Protein AF-A0A559TRV1-F1 (afdb_monomer_lite)

Foldseek 3Di:
DFEEEEEADVAQFPWDQDPVRAIATHGDPCSVVLLVVCVVHHYAYAYALDDDPCSVVRVVVNCCVNPPPSHPPVLQYHYDDLQALVRLVSNCVSVVDDQLLSYEYEDQDQNSCVSSCVSPHFYHNHSLCRVCSNVVFFKFKKKWFADPPGFPVLVVVLQSPFSKDFQDDPDRTMTIMIHTPGSCVSCVVSVIHIGTDGTPNHDGSHDPPPPPPPPPVVVPPD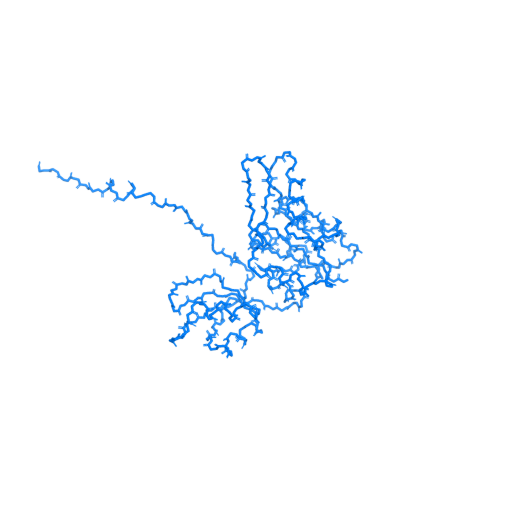DDDDDD

pLDDT: mean 88.58, std 18.01, range [28.38, 98.81]

Radius of gyration: 20.5 Å; chains: 1; bounding box: 51×73×48 Å

Secondary structure (DSSP, 8-state):
--EEEE--BTTTEEEEE-TTS-EEEEEPTTHHHHHHHTTTSEEEEEE---SSTTHHHHHHHHHHHHSTTTS--GGGEEES--SSSHHHHHHHHHTSS--GGGEEEE-S-HHHHHHHHHTT-EEESSGGGHHHHHTT--EEEEEEE--TT--HHHHHHHHHTTTEEEEEEEETTEEEEEEEHHHHHHHHHTT--EEEEEESTTS-SS---------TTSTTS-------

Structure (mmCIF, N/CA/C/O backbone):
data_AF-A0A559TRV1-F1
#
_entry.id   AF-A0A559TRV1-F1
#
loop_
_atom_site.group_PDB
_atom_site.id
_atom_site.type_symbol
_atom_site.label_atom_id
_atom_site.label_alt_id
_atom_site.label_comp_id
_atom_site.label_asym_id
_atom_site.label_entity_id
_atom_site.label_seq_id
_atom_site.pdbx_PDB_ins_code
_atom_site.Cartn_x
_atom_site.Cartn_y
_atom_site.Cartn_z
_atom_site.occupancy
_atom_site.B_iso_or_equiv
_atom_site.auth_seq_id
_atom_site.auth_comp_id
_atom_site.auth_asym_id
_atom_site.auth_atom_id
_atom_site.pdbx_PDB_model_num
ATOM 1 N N . MET A 1 1 ? 5.682 -19.316 -5.550 1.00 83.69 1 MET A N 1
ATOM 2 C CA . MET A 1 1 ? 5.745 -18.561 -4.274 1.00 83.69 1 MET A CA 1
ATOM 3 C C . MET A 1 1 ? 5.119 -17.207 -4.544 1.00 83.69 1 MET A C 1
ATOM 5 O O . MET A 1 1 ? 5.472 -16.638 -5.578 1.00 83.69 1 MET A O 1
ATOM 9 N N . PRO A 1 2 ? 4.193 -16.728 -3.698 1.00 93.62 2 PRO A N 1
ATOM 10 C CA . PRO A 1 2 ? 3.510 -15.465 -3.943 1.00 93.62 2 PRO A CA 1
ATOM 11 C C . PRO A 1 2 ? 4.500 -14.300 -4.023 1.00 93.62 2 PRO A C 1
ATOM 13 O O . PRO A 1 2 ? 5.566 -14.333 -3.400 1.00 93.62 2 PRO A O 1
ATOM 16 N N . VAL A 1 3 ? 4.138 -13.289 -4.811 1.00 98.19 3 VAL A N 1
ATOM 17 C CA . VAL A 1 3 ? 4.931 -12.068 -5.000 1.00 98.19 3 VAL A CA 1
ATOM 18 C C . VAL A 1 3 ? 4.058 -10.859 -4.699 1.00 98.19 3 VAL A C 1
ATOM 20 O O . VAL A 1 3 ? 2.933 -10.763 -5.190 1.00 98.19 3 VAL A O 1
ATOM 23 N N . ILE A 1 4 ? 4.569 -9.932 -3.892 1.00 98.62 4 ILE A N 1
ATOM 24 C CA . ILE A 1 4 ? 3.861 -8.697 -3.549 1.00 98.62 4 ILE A CA 1
ATOM 25 C C . ILE A 1 4 ? 4.570 -7.518 -4.209 1.00 98.62 4 ILE A C 1
ATOM 27 O O . ILE A 1 4 ? 5.718 -7.213 -3.895 1.00 98.62 4 ILE A O 1
ATOM 31 N N . PHE A 1 5 ? 3.872 -6.841 -5.107 1.00 98.81 5 PHE A N 1
ATOM 32 C CA . PHE A 1 5 ? 4.313 -5.597 -5.712 1.00 98.81 5 PHE A CA 1
ATOM 33 C C . PHE A 1 5 ? 3.706 -4.416 -4.968 1.00 98.81 5 PHE A C 1
ATOM 35 O O . PHE A 1 5 ? 2.502 -4.397 -4.707 1.00 98.81 5 PHE A O 1
ATOM 42 N N . PHE A 1 6 ? 4.530 -3.423 -4.660 1.00 98.81 6 PHE A N 1
ATOM 43 C CA . PHE A 1 6 ? 4.093 -2.188 -4.027 1.00 98.81 6 PHE A CA 1
ATOM 44 C C . PHE A 1 6 ? 4.228 -1.014 -4.989 1.00 98.81 6 PHE A C 1
ATOM 46 O O . PHE A 1 6 ? 5.234 -0.867 -5.685 1.00 98.81 6 PHE A O 1
ATOM 53 N N . ASP A 1 7 ? 3.224 -0.153 -4.994 1.00 98.50 7 ASP A N 1
ATOM 54 C CA . ASP A 1 7 ? 3.408 1.229 -5.401 1.00 98.50 7 ASP A CA 1
ATOM 55 C C . ASP A 1 7 ? 4.249 2.000 -4.363 1.00 98.50 7 ASP A C 1
ATOM 57 O O . ASP A 1 7 ? 4.362 1.584 -3.209 1.00 98.50 7 ASP A O 1
ATOM 61 N N . ILE A 1 8 ? 4.857 3.121 -4.764 1.00 98.12 8 ILE A N 1
ATOM 62 C CA . ILE A 1 8 ? 5.651 3.966 -3.862 1.00 98.12 8 ILE A CA 1
ATOM 63 C C . ILE A 1 8 ? 4.818 5.127 -3.321 1.00 98.12 8 ILE A C 1
ATOM 65 O O . ILE A 1 8 ? 4.603 5.198 -2.110 1.00 98.12 8 ILE A O 1
ATOM 69 N N . GLY A 1 9 ? 4.392 6.042 -4.195 1.00 94.50 9 GLY A N 1
ATOM 70 C CA . GLY A 1 9 ? 3.833 7.336 -3.801 1.00 94.50 9 GLY A CA 1
ATOM 71 C C . GLY A 1 9 ? 2.490 7.192 -3.093 1.00 94.50 9 GLY A C 1
ATOM 72 O O . GLY A 1 9 ? 1.617 6.489 -3.576 1.00 94.50 9 GLY A O 1
ATOM 73 N N . ALA A 1 10 ? 2.332 7.814 -1.923 1.00 92.81 10 ALA A N 1
ATOM 74 C CA . ALA A 1 10 ? 1.139 7.695 -1.072 1.00 92.81 10 ALA A CA 1
ATOM 75 C C . ALA A 1 10 ? 0.806 6.253 -0.601 1.00 92.81 10 ALA A C 1
ATOM 77 O O . ALA A 1 10 ? -0.124 6.047 0.187 1.00 92.81 10 ALA A O 1
ATOM 78 N N . THR A 1 11 ? 1.628 5.266 -0.972 1.00 97.06 11 THR A N 1
ATOM 79 C CA . THR A 1 11 ? 1.498 3.856 -0.595 1.00 97.06 11 THR A CA 1
ATOM 80 C C . THR A 1 11 ? 2.584 3.455 0.406 1.00 97.06 11 THR A C 1
ATOM 82 O O . THR A 1 11 ? 2.280 3.221 1.577 1.00 97.06 11 THR A O 1
ATOM 85 N N . LEU A 1 12 ? 3.847 3.386 -0.026 1.00 98.12 12 LEU A N 1
ATOM 86 C CA . LEU A 1 12 ? 4.997 3.094 0.839 1.00 98.12 12 LEU A CA 1
ATOM 87 C C . LEU A 1 12 ? 5.597 4.360 1.447 1.00 98.12 12 LEU A C 1
ATOM 89 O O . LEU A 1 12 ? 6.041 4.339 2.595 1.00 98.12 12 LEU A O 1
ATOM 93 N N . ALA A 1 13 ? 5.641 5.444 0.677 1.00 98.00 13 ALA A N 1
ATOM 94 C CA . ALA A 1 13 ? 6.300 6.678 1.067 1.00 98.00 13 ALA A CA 1
ATOM 95 C C . ALA A 1 13 ? 5.617 7.906 0.468 1.00 98.00 13 ALA A C 1
ATOM 97 O O . ALA A 1 13 ? 4.970 7.834 -0.579 1.00 98.00 13 ALA A O 1
ATOM 98 N N . ASP A 1 14 ? 5.824 9.039 1.122 1.00 96.81 14 ASP A N 1
ATOM 99 C CA . ASP A 1 14 ? 5.521 10.350 0.571 1.00 96.81 14 ASP A CA 1
ATOM 100 C C . ASP A 1 14 ? 6.790 10.872 -0.145 1.00 96.81 14 ASP A C 1
ATOM 102 O O . ASP A 1 14 ? 7.858 10.947 0.475 1.00 96.81 14 ASP A O 1
ATOM 106 N N . PRO A 1 15 ? 6.737 11.127 -1.470 1.00 95.44 15 PRO A N 1
ATOM 107 C CA . PRO A 1 15 ? 7.890 11.595 -2.232 1.00 95.44 15 PRO A CA 1
ATOM 108 C C . PRO A 1 15 ? 8.103 13.102 -2.066 1.00 95.44 15 PRO A C 1
ATOM 110 O O . PRO A 1 15 ? 7.168 13.890 -2.214 1.00 95.44 15 PRO A O 1
ATOM 113 N N . HIS A 1 16 ? 9.352 13.509 -1.853 1.00 95.44 16 HIS A N 1
ATOM 114 C CA . HIS A 1 16 ? 9.756 14.908 -1.742 1.00 95.44 16 HIS A CA 1
ATOM 115 C C . HIS A 1 16 ? 10.870 15.215 -2.742 1.00 95.44 16 HIS A C 1
ATOM 117 O O . HIS A 1 16 ? 11.907 14.558 -2.760 1.00 95.44 16 HIS A O 1
ATOM 123 N N . VAL A 1 17 ? 10.639 16.205 -3.606 1.00 92.69 17 VAL A N 1
ATOM 124 C CA . VAL A 1 17 ? 11.654 16.689 -4.548 1.00 92.69 17 VAL A CA 1
ATOM 125 C C . VAL A 1 17 ? 12.351 17.888 -3.925 1.00 92.69 17 VAL A C 1
ATOM 127 O O . VAL A 1 17 ? 11.709 18.898 -3.633 1.00 92.69 17 VAL A O 1
ATOM 130 N N . GLU A 1 18 ? 13.656 17.769 -3.730 1.00 91.06 18 GLU A N 1
ATOM 131 C CA . GLU A 1 18 ? 14.493 18.817 -3.156 1.00 91.06 18 GLU A CA 1
ATOM 132 C C . GLU A 1 18 ? 14.830 19.906 -4.194 1.00 91.06 18 GLU A C 1
ATOM 134 O O . GLU A 1 18 ? 14.720 19.678 -5.405 1.00 91.06 18 GLU A O 1
ATOM 139 N N . PRO A 1 19 ? 15.285 21.102 -3.766 1.00 90.75 19 PRO A N 1
ATOM 140 C CA . PRO A 1 19 ? 15.638 22.193 -4.680 1.00 90.75 19 PRO A CA 1
ATOM 141 C C . PRO A 1 19 ? 16.729 21.853 -5.707 1.00 90.75 19 PRO A C 1
ATOM 143 O O . PRO A 1 19 ? 16.792 22.484 -6.761 1.00 90.75 19 PRO A O 1
ATOM 146 N N . ASP A 1 20 ? 17.589 20.877 -5.411 1.00 89.06 20 ASP A N 1
ATOM 147 C CA . ASP A 1 20 ? 18.632 20.382 -6.319 1.00 89.06 20 ASP A CA 1
ATOM 148 C C . ASP A 1 20 ? 18.118 19.333 -7.326 1.00 89.06 20 ASP A C 1
ATOM 150 O O . ASP A 1 20 ? 18.876 18.843 -8.166 1.00 89.06 20 ASP A O 1
ATOM 154 N N . GLY A 1 21 ? 16.823 19.008 -7.268 1.00 86.75 21 GLY A N 1
ATOM 155 C CA . GLY A 1 21 ? 16.167 18.017 -8.110 1.00 86.75 21 GLY A CA 1
ATOM 156 C C . GLY A 1 21 ? 16.344 16.574 -7.638 1.00 86.75 21 GLY A C 1
ATOM 157 O O . GLY A 1 21 ? 15.885 15.667 -8.338 1.00 86.75 21 GLY A O 1
ATOM 158 N N . SER A 1 22 ? 16.991 16.334 -6.492 1.00 90.19 22 SER A N 1
ATOM 159 C CA . SER A 1 22 ? 17.012 15.015 -5.860 1.00 90.19 22 SER A CA 1
ATOM 160 C C . SER A 1 22 ? 15.625 14.634 -5.332 1.00 90.19 22 SER A C 1
ATOM 162 O O . SER A 1 22 ? 14.754 15.480 -5.128 1.00 90.19 22 SER A O 1
ATOM 164 N N . LEU A 1 23 ? 15.396 13.330 -5.189 1.00 95.50 23 LEU A N 1
ATOM 165 C CA . LEU A 1 23 ? 14.148 12.770 -4.686 1.00 95.50 23 LEU A CA 1
ATOM 166 C C . LEU A 1 23 ? 14.452 12.058 -3.374 1.00 95.50 23 LEU A C 1
ATOM 168 O O . LEU A 1 23 ? 15.295 11.166 -3.349 1.00 95.50 23 LEU A O 1
ATOM 172 N N . THR A 1 24 ? 13.735 12.416 -2.319 1.00 97.00 24 THR A N 1
ATOM 173 C CA . THR A 1 24 ? 13.722 11.687 -1.055 1.00 97.00 24 THR A CA 1
ATOM 174 C C . THR A 1 24 ? 12.358 11.026 -0.875 1.00 97.00 24 THR A C 1
ATOM 176 O O . THR A 1 24 ? 11.334 11.495 -1.379 1.00 97.00 24 THR A O 1
ATOM 179 N N . LEU A 1 25 ? 12.339 9.877 -0.205 1.00 98.06 25 LEU A N 1
ATOM 180 C CA . LEU A 1 25 ? 11.116 9.151 0.120 1.00 98.06 25 LEU A CA 1
ATOM 181 C C . LEU A 1 25 ? 10.991 9.098 1.635 1.00 98.06 25 LEU A C 1
ATOM 183 O O . LEU A 1 25 ? 11.851 8.524 2.299 1.00 98.06 25 LEU A O 1
ATOM 187 N N . GLN A 1 26 ? 9.917 9.662 2.181 1.00 98.00 26 GLN A N 1
ATOM 188 C CA . GLN A 1 26 ? 9.603 9.539 3.599 1.00 98.00 26 GLN A CA 1
ATOM 189 C C . GLN A 1 26 ? 8.669 8.338 3.801 1.00 98.00 26 GLN A C 1
ATOM 191 O O . GLN A 1 26 ? 7.512 8.411 3.381 1.00 98.00 26 GLN A O 1
ATOM 196 N N . PRO A 1 27 ? 9.112 7.227 4.427 1.00 97.88 27 PRO A N 1
ATOM 197 C CA . PRO A 1 27 ? 8.246 6.073 4.642 1.00 97.88 27 PRO A CA 1
ATOM 198 C C . PRO A 1 27 ? 6.993 6.444 5.437 1.00 97.88 27 PRO A C 1
ATOM 200 O O . PRO A 1 27 ? 7.069 7.124 6.465 1.00 97.88 27 PRO A O 1
ATOM 203 N N . ARG A 1 28 ? 5.835 5.961 4.982 1.00 95.94 28 ARG A N 1
ATOM 204 C CA . ARG A 1 28 ? 4.561 6.186 5.673 1.00 95.94 28 ARG A CA 1
ATOM 205 C C . ARG A 1 28 ? 4.501 5.368 6.972 1.00 95.94 28 ARG A C 1
ATOM 207 O O . ARG A 1 28 ? 5.214 4.364 7.111 1.00 95.94 28 ARG A O 1
ATOM 214 N N . PRO A 1 29 ? 3.640 5.749 7.935 1.00 93.88 29 PRO A N 1
ATOM 215 C CA . PRO A 1 29 ? 3.493 5.015 9.186 1.00 93.88 29 PRO A CA 1
ATOM 216 C C . PRO A 1 29 ? 3.304 3.511 8.969 1.00 93.88 29 PRO A C 1
ATOM 218 O O . PRO A 1 29 ? 2.564 3.078 8.085 1.00 93.88 29 PRO A O 1
ATOM 221 N N . ARG A 1 30 ? 3.972 2.711 9.808 1.00 95.38 30 ARG A N 1
ATOM 222 C CA . ARG A 1 30 ? 3.908 1.237 9.846 1.00 95.38 30 ARG A CA 1
ATOM 223 C C . ARG A 1 30 ? 4.473 0.504 8.625 1.00 95.38 30 ARG A C 1
ATOM 225 O O . ARG A 1 30 ? 4.598 -0.717 8.687 1.00 95.38 30 ARG A O 1
ATOM 232 N N . VAL A 1 31 ? 4.872 1.194 7.555 1.00 96.88 31 VAL A N 1
ATOM 233 C CA . VAL A 1 31 ? 5.404 0.549 6.342 1.00 96.88 31 VAL A CA 1
ATOM 234 C C . VAL A 1 31 ? 6.633 -0.303 6.649 1.00 96.88 31 VAL A C 1
ATOM 236 O O . VAL A 1 31 ? 6.686 -1.456 6.233 1.00 96.88 31 VAL A O 1
ATOM 239 N N . MET A 1 32 ? 7.580 0.205 7.441 1.00 97.25 32 MET A N 1
ATOM 240 C CA . MET A 1 32 ? 8.780 -0.560 7.802 1.00 97.25 32 MET A CA 1
ATOM 241 C C . MET A 1 32 ? 8.440 -1.840 8.573 1.00 97.25 32 MET A C 1
ATOM 243 O O . MET A 1 32 ? 8.909 -2.910 8.195 1.00 97.25 32 MET A O 1
ATOM 247 N N . ALA A 1 33 ? 7.543 -1.757 9.561 1.00 95.94 33 ALA A N 1
ATOM 248 C CA . ALA A 1 33 ? 7.086 -2.919 10.324 1.00 95.94 33 ALA A CA 1
ATOM 249 C C . ALA A 1 33 ? 6.363 -3.952 9.438 1.00 95.94 33 ALA A C 1
ATOM 251 O O . ALA A 1 33 ? 6.572 -5.156 9.581 1.00 95.94 33 ALA A O 1
ATOM 252 N N . VAL A 1 34 ? 5.556 -3.497 8.473 1.00 96.88 34 VAL A N 1
ATOM 253 C CA . VAL A 1 34 ? 4.931 -4.375 7.472 1.00 96.88 34 VAL A CA 1
ATOM 254 C C . VAL A 1 34 ? 5.995 -5.063 6.615 1.00 96.88 34 VAL A C 1
ATOM 256 O O . VAL A 1 34 ? 5.941 -6.274 6.411 1.00 96.88 34 VAL A O 1
ATOM 259 N N . LEU A 1 35 ? 6.991 -4.321 6.126 1.00 97.62 35 LEU A N 1
ATOM 260 C CA . LEU A 1 35 ? 8.078 -4.897 5.339 1.00 97.62 35 LEU A CA 1
ATOM 261 C C . LEU A 1 35 ? 8.950 -5.854 6.176 1.00 97.62 35 LEU A C 1
ATOM 263 O O . LEU A 1 35 ? 9.462 -6.826 5.624 1.00 97.62 35 LEU A O 1
ATOM 267 N N . ASP A 1 36 ? 9.104 -5.633 7.482 1.00 96.12 36 ASP A N 1
ATOM 268 C CA . ASP A 1 36 ? 9.789 -6.563 8.395 1.00 96.12 36 ASP A CA 1
ATOM 269 C C . ASP A 1 36 ? 9.023 -7.880 8.536 1.00 96.12 36 ASP A C 1
ATOM 271 O O . ASP A 1 36 ? 9.611 -8.965 8.475 1.00 96.12 36 ASP A O 1
ATOM 275 N N . ALA A 1 37 ? 7.699 -7.791 8.692 1.00 95.06 37 ALA A N 1
ATOM 276 C CA . ALA A 1 37 ? 6.817 -8.949 8.797 1.00 95.06 37 ALA A CA 1
ATOM 277 C C . ALA A 1 37 ? 6.779 -9.773 7.499 1.00 95.06 37 ALA A C 1
ATOM 279 O O . ALA A 1 37 ? 6.612 -10.988 7.537 1.00 95.06 37 ALA A O 1
ATOM 280 N N . LEU A 1 38 ? 6.987 -9.122 6.352 1.00 95.62 38 LEU A N 1
ATOM 281 C CA . LEU A 1 38 ? 7.015 -9.748 5.029 1.00 95.62 38 LEU A CA 1
ATOM 282 C C . LEU A 1 38 ? 8.427 -10.146 4.569 1.00 95.62 38 LEU A C 1
ATOM 284 O O . LEU A 1 38 ? 8.620 -10.387 3.379 1.00 95.62 38 LEU A O 1
ATOM 288 N N . ARG A 1 39 ? 9.426 -10.199 5.464 1.00 94.81 39 ARG A N 1
ATOM 289 C CA . ARG A 1 39 ? 10.835 -10.422 5.080 1.00 94.81 39 ARG A CA 1
ATOM 290 C C . ARG A 1 39 ? 11.077 -11.669 4.219 1.00 94.81 39 ARG A C 1
ATOM 292 O O . ARG A 1 39 ? 11.917 -11.623 3.328 1.00 94.81 39 ARG A O 1
ATOM 299 N N . ASP A 1 40 ? 10.298 -12.724 4.449 1.00 94.25 40 ASP A N 1
ATOM 300 C CA . ASP A 1 40 ? 10.424 -14.021 3.774 1.00 94.25 40 ASP A CA 1
ATOM 301 C C . ASP A 1 40 ? 9.567 -14.114 2.490 1.00 94.25 40 ASP A C 1
ATOM 303 O O . ASP A 1 40 ? 9.566 -15.134 1.801 1.00 94.25 40 ASP A O 1
ATOM 307 N N . VAL A 1 41 ? 8.834 -13.048 2.143 1.00 95.69 41 VAL A N 1
ATOM 308 C CA . VAL A 1 41 ? 8.006 -12.957 0.932 1.00 95.69 41 VAL A CA 1
ATOM 309 C C . VAL A 1 41 ? 8.766 -12.199 -0.157 1.00 95.69 41 VAL A C 1
ATOM 311 O O . VAL A 1 41 ? 9.359 -11.144 0.094 1.00 95.69 41 VAL A O 1
ATOM 314 N N . ARG A 1 42 ? 8.717 -12.708 -1.397 1.00 97.25 42 ARG A N 1
ATOM 315 C CA . ARG A 1 42 ? 9.272 -12.006 -2.565 1.00 97.25 42 ARG A CA 1
ATOM 316 C C . ARG A 1 42 ? 8.486 -10.734 -2.832 1.00 97.25 42 ARG A C 1
ATOM 318 O O . ARG A 1 42 ? 7.255 -10.756 -2.889 1.00 97.25 42 ARG A O 1
ATOM 325 N N . ARG A 1 43 ? 9.204 -9.627 -2.992 1.00 97.56 43 ARG A N 1
ATOM 326 C CA . ARG A 1 43 ? 8.612 -8.298 -3.098 1.00 97.56 43 ARG A CA 1
ATOM 327 C C . ARG A 1 43 ? 9.242 -7.502 -4.223 1.00 97.56 43 ARG A C 1
ATOM 329 O O . ARG A 1 43 ? 10.429 -7.645 -4.494 1.00 97.56 43 ARG A O 1
ATOM 336 N N . GLY A 1 44 ? 8.417 -6.680 -4.851 1.00 98.31 44 GLY A N 1
ATOM 337 C CA . GLY A 1 44 ? 8.779 -5.837 -5.976 1.00 98.31 44 GLY A CA 1
ATOM 338 C C . GLY A 1 44 ? 8.128 -4.467 -5.894 1.00 98.31 44 GLY A C 1
ATOM 339 O O . GLY A 1 44 ? 7.351 -4.183 -4.979 1.00 98.31 44 GLY A O 1
ATOM 340 N N . ILE A 1 45 ? 8.420 -3.644 -6.892 1.00 98.75 45 ILE A N 1
ATOM 341 C CA . ILE A 1 45 ? 7.853 -2.310 -7.061 1.00 98.75 45 ILE A CA 1
ATOM 342 C C . ILE A 1 45 ? 7.155 -2.235 -8.413 1.00 98.75 45 ILE A C 1
ATOM 344 O O . ILE A 1 45 ? 7.679 -2.723 -9.411 1.00 98.75 45 ILE A O 1
ATOM 348 N N . ILE A 1 46 ? 5.992 -1.592 -8.453 1.00 98.69 46 ILE A N 1
ATOM 349 C CA . ILE A 1 46 ? 5.390 -1.086 -9.689 1.00 98.69 46 ILE A CA 1
ATOM 350 C C . ILE A 1 46 ? 5.051 0.372 -9.416 1.00 98.69 46 ILE A C 1
ATOM 352 O O . ILE A 1 46 ? 4.111 0.658 -8.680 1.00 98.69 46 ILE A O 1
ATOM 356 N N . SER A 1 47 ? 5.826 1.302 -9.967 1.00 98.31 47 SER A N 1
ATOM 357 C CA . SER A 1 47 ? 5.674 2.723 -9.652 1.00 98.31 47 SER A CA 1
ATOM 358 C C . SER A 1 47 ? 5.924 3.605 -10.868 1.00 98.31 47 SER A C 1
ATOM 360 O O . SER A 1 47 ? 6.712 3.273 -11.752 1.00 98.31 47 SER A O 1
ATOM 362 N N . ASN A 1 48 ? 5.253 4.755 -10.904 1.00 96.94 48 ASN A N 1
ATOM 363 C CA . ASN A 1 48 ? 5.507 5.769 -11.914 1.00 96.94 48 ASN A CA 1
ATOM 364 C C . ASN A 1 48 ? 6.559 6.743 -11.358 1.00 96.94 48 ASN A C 1
ATOM 366 O O . ASN A 1 48 ? 6.252 7.461 -10.408 1.00 96.94 48 ASN A O 1
ATOM 370 N N . PRO A 1 49 ? 7.779 6.803 -11.922 1.00 94.75 49 PRO A N 1
ATOM 371 C CA . PRO A 1 49 ? 8.834 7.689 -11.423 1.00 94.75 49 PRO A CA 1
ATOM 372 C C . PRO A 1 49 ? 8.580 9.172 -11.747 1.00 94.75 49 PRO A C 1
ATOM 374 O O . PRO A 1 49 ? 9.360 10.032 -11.343 1.00 94.75 49 PRO A O 1
ATOM 377 N N . GLY A 1 50 ? 7.515 9.477 -12.495 1.00 91.12 50 GLY A N 1
ATOM 378 C CA . GLY A 1 50 ? 7.246 10.805 -13.020 1.00 91.12 50 GLY A CA 1
ATOM 379 C C . GLY A 1 50 ? 8.015 11.096 -14.316 1.00 91.12 50 GLY A C 1
ATOM 380 O O . GLY A 1 50 ? 8.744 10.245 -14.835 1.00 91.12 50 GLY A O 1
ATOM 381 N N . PRO A 1 51 ? 7.815 12.292 -14.890 1.00 88.94 51 PRO A N 1
ATOM 382 C CA . PRO A 1 51 ? 8.415 12.672 -16.161 1.00 88.94 51 PRO A CA 1
ATOM 383 C C . PRO A 1 51 ? 9.882 13.111 -16.022 1.00 88.94 51 PRO A C 1
ATOM 385 O O . PRO A 1 51 ? 10.343 13.519 -14.955 1.00 88.94 51 PRO A O 1
ATOM 388 N N . GLY A 1 52 ? 10.585 13.125 -17.155 1.00 87.38 52 GLY A N 1
ATOM 389 C CA . GLY A 1 52 ? 11.892 13.764 -17.308 1.00 87.38 52 GLY A CA 1
ATOM 390 C C . GLY A 1 52 ? 13.083 12.810 -17.273 1.00 87.38 52 GLY A C 1
ATOM 391 O O . GLY A 1 52 ? 13.034 11.703 -16.731 1.00 87.38 52 GLY A O 1
ATOM 392 N N . ASP A 1 53 ? 14.187 13.277 -17.849 1.00 88.50 53 ASP A N 1
ATOM 393 C CA . ASP A 1 53 ? 15.419 12.503 -17.930 1.00 88.50 53 ASP A CA 1
ATOM 394 C C . ASP A 1 53 ? 15.948 12.180 -16.524 1.00 88.50 53 ASP A C 1
ATOM 396 O O . ASP A 1 53 ? 15.955 13.010 -15.604 1.00 88.50 53 ASP A O 1
ATOM 400 N N . GLY A 1 54 ? 16.348 10.923 -16.334 1.00 92.62 54 GLY A N 1
ATOM 401 C CA . GLY A 1 54 ? 16.864 10.425 -15.060 1.00 92.62 54 GLY A CA 1
ATOM 402 C C . GLY A 1 54 ? 15.819 10.205 -13.959 1.00 92.62 54 GLY A C 1
ATOM 403 O O . GLY A 1 54 ? 16.218 9.846 -12.854 1.00 92.62 54 GLY A O 1
ATOM 404 N N . ALA A 1 55 ? 14.512 10.364 -14.219 1.00 94.56 55 ALA A N 1
ATOM 405 C CA . ALA A 1 55 ? 13.467 10.139 -13.209 1.00 94.56 55 ALA A CA 1
ATOM 406 C C . ALA A 1 55 ? 13.537 8.731 -12.592 1.00 94.56 55 ALA A C 1
ATOM 408 O O . ALA A 1 55 ? 13.524 8.589 -11.373 1.00 94.56 55 ALA A O 1
ATOM 409 N N . VAL A 1 56 ? 13.724 7.703 -13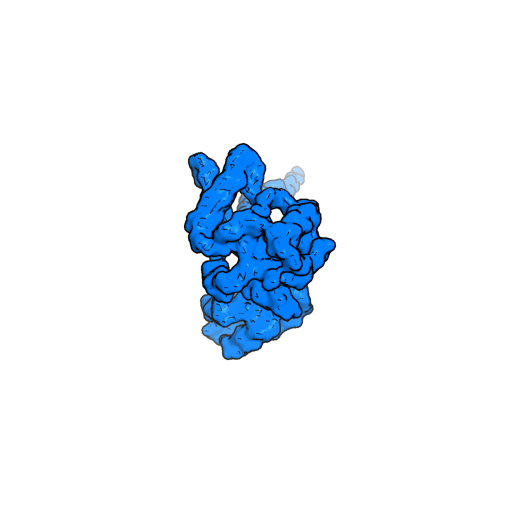.427 1.00 96.69 56 VAL A N 1
ATOM 410 C CA . VAL A 1 56 ? 13.925 6.312 -12.980 1.00 96.69 56 VAL A CA 1
ATOM 411 C C . VAL A 1 56 ? 15.138 6.183 -12.059 1.00 96.69 56 VAL A C 1
ATOM 413 O O . VAL A 1 56 ? 15.041 5.569 -11.004 1.00 96.69 56 VAL A O 1
ATOM 416 N N . ALA A 1 57 ? 16.275 6.776 -12.435 1.00 96.44 57 ALA A N 1
ATOM 417 C CA . ALA A 1 57 ? 17.501 6.686 -11.646 1.00 96.44 57 ALA A CA 1
ATOM 418 C C . ALA A 1 57 ? 17.344 7.369 -10.278 1.00 96.44 57 ALA A C 1
ATOM 420 O O . ALA A 1 57 ? 17.761 6.810 -9.266 1.00 96.44 57 ALA A O 1
ATOM 421 N N . ARG A 1 58 ? 16.687 8.537 -10.235 1.00 96.44 58 ARG A N 1
ATOM 422 C CA . ARG A 1 58 ? 16.361 9.232 -8.981 1.00 96.44 58 ARG A CA 1
ATOM 423 C C . ARG A 1 58 ? 15.413 8.409 -8.108 1.00 96.44 58 ARG A C 1
ATOM 425 O O . ARG A 1 58 ? 15.680 8.250 -6.924 1.00 96.44 58 ARG A O 1
ATOM 432 N N . ALA A 1 59 ? 14.354 7.844 -8.689 1.00 96.94 59 ALA A N 1
ATOM 433 C CA . ALA A 1 59 ? 13.405 6.991 -7.973 1.00 96.94 59 ALA A CA 1
ATOM 434 C C . ALA A 1 59 ? 14.057 5.718 -7.420 1.00 96.94 59 ALA A C 1
ATOM 436 O O . ALA A 1 59 ? 13.802 5.352 -6.275 1.00 96.94 59 ALA A O 1
ATOM 437 N N . ALA A 1 60 ? 14.935 5.075 -8.191 1.00 96.88 60 ALA A N 1
ATOM 438 C CA . ALA A 1 60 ? 15.677 3.900 -7.748 1.00 96.88 60 ALA A CA 1
ATOM 439 C C . ALA A 1 60 ? 16.656 4.224 -6.607 1.00 96.88 60 ALA A C 1
ATOM 441 O O . ALA A 1 60 ? 16.704 3.488 -5.623 1.00 96.88 60 ALA A O 1
ATOM 442 N N . ALA A 1 61 ? 17.391 5.339 -6.702 1.00 96.38 61 ALA A N 1
ATOM 443 C CA . ALA A 1 61 ? 18.285 5.790 -5.635 1.00 96.38 61 ALA A CA 1
ATOM 444 C C . ALA A 1 61 ? 17.510 6.089 -4.340 1.00 96.38 61 ALA A C 1
ATOM 446 O O . ALA A 1 61 ? 17.861 5.574 -3.281 1.00 96.38 61 ALA A O 1
ATOM 447 N N . ALA A 1 62 ? 16.406 6.834 -4.445 1.00 97.81 62 ALA A N 1
ATOM 448 C CA . ALA A 1 62 ? 15.558 7.178 -3.308 1.00 97.81 62 ALA A CA 1
ATOM 449 C C . ALA A 1 62 ? 14.906 5.940 -2.664 1.00 97.81 62 ALA A C 1
ATOM 451 O O . ALA A 1 62 ? 14.811 5.845 -1.442 1.00 97.81 62 ALA A O 1
ATOM 452 N N . LEU A 1 63 ? 14.484 4.963 -3.479 1.00 98.12 63 LEU A N 1
ATOM 453 C CA . LEU A 1 63 ? 13.966 3.678 -3.006 1.00 98.12 63 LEU A CA 1
ATOM 454 C C . LEU A 1 63 ? 15.023 2.917 -2.198 1.00 98.12 63 LEU A C 1
ATOM 456 O O . LEU A 1 63 ? 14.708 2.399 -1.129 1.00 98.12 63 LEU A O 1
ATOM 460 N N . HIS A 1 64 ? 16.258 2.852 -2.698 1.00 97.06 64 HIS A N 1
ATOM 461 C CA . HIS A 1 64 ? 17.349 2.161 -2.016 1.00 97.06 64 HIS A CA 1
ATOM 462 C C . HIS A 1 64 ? 17.709 2.827 -0.683 1.00 97.06 64 HIS A C 1
ATOM 464 O O . HIS A 1 64 ? 17.910 2.131 0.309 1.00 97.06 64 HIS A O 1
ATOM 470 N N . GLU A 1 65 ? 17.742 4.161 -0.645 1.00 97.50 65 GLU A N 1
ATOM 471 C CA . GLU A 1 65 ? 18.035 4.924 0.571 1.00 97.50 65 GLU A CA 1
ATOM 472 C C . GLU A 1 65 ? 16.940 4.767 1.637 1.00 97.50 65 GLU A C 1
ATOM 474 O O . GLU A 1 65 ? 17.240 4.511 2.802 1.00 97.50 65 GLU A O 1
ATOM 479 N N . ALA A 1 66 ? 15.666 4.869 1.247 1.00 97.88 66 ALA A N 1
ATOM 480 C CA . ALA A 1 66 ? 14.549 4.791 2.188 1.00 97.88 66 ALA A CA 1
ATOM 481 C C . ALA A 1 66 ? 14.224 3.357 2.642 1.00 97.88 66 ALA A C 1
ATOM 483 O O . ALA A 1 66 ? 13.712 3.157 3.746 1.00 97.88 66 ALA A O 1
ATOM 484 N N . PHE A 1 67 ? 14.506 2.353 1.805 1.00 97.88 67 PHE A N 1
ATOM 485 C CA . PHE A 1 67 ? 14.156 0.951 2.048 1.00 97.88 67 PHE A CA 1
ATOM 486 C C . PHE A 1 67 ? 15.343 0.006 1.797 1.00 97.88 67 PHE A C 1
ATOM 488 O O . PHE A 1 67 ? 15.247 -0.894 0.949 1.00 97.88 67 PHE A O 1
ATOM 495 N N . PRO A 1 68 ? 16.453 0.165 2.543 1.00 95.69 68 PRO A N 1
ATOM 496 C CA . PRO A 1 68 ? 17.668 -0.606 2.319 1.00 95.69 68 PRO A CA 1
ATOM 497 C C . PRO A 1 68 ? 17.382 -2.108 2.411 1.00 95.69 68 PRO A C 1
ATOM 499 O O . PRO A 1 68 ? 16.708 -2.586 3.328 1.00 95.69 68 PRO A O 1
ATOM 502 N N . ASP A 1 69 ? 17.866 -2.843 1.410 1.00 92.94 69 ASP A N 1
ATOM 503 C CA . ASP A 1 69 ? 17.761 -4.300 1.275 1.00 92.94 69 ASP A CA 1
ATOM 504 C C . ASP A 1 69 ? 16.331 -4.881 1.199 1.00 92.94 69 ASP A C 1
ATOM 506 O O . ASP A 1 69 ? 16.156 -6.100 1.250 1.00 92.94 69 ASP A O 1
ATOM 510 N N . ARG A 1 70 ? 15.281 -4.055 1.047 1.00 96.00 70 ARG A N 1
ATOM 511 C CA . ARG A 1 70 ? 13.882 -4.543 0.975 1.00 96.00 70 ARG A CA 1
ATOM 512 C C . ARG A 1 70 ? 13.378 -4.868 -0.418 1.00 96.00 70 ARG A C 1
ATOM 514 O O . ARG A 1 70 ? 12.441 -5.655 -0.537 1.00 96.00 70 ARG A O 1
ATOM 521 N N . PHE A 1 71 ? 14.012 -4.308 -1.440 1.00 96.88 71 PHE A N 1
ATOM 522 C CA . PHE A 1 71 ? 13.648 -4.485 -2.846 1.00 96.88 71 PHE A CA 1
ATOM 523 C C . PHE A 1 71 ? 14.895 -4.810 -3.677 1.00 96.88 71 PHE A C 1
ATOM 525 O O . PHE A 1 71 ? 15.281 -4.056 -4.561 1.00 96.88 71 PHE A O 1
ATOM 532 N N . SER A 1 72 ? 15.569 -5.912 -3.335 1.00 92.06 72 SER A N 1
ATOM 533 C CA . SER A 1 72 ? 16.849 -6.318 -3.938 1.00 92.06 72 SER A CA 1
ATOM 534 C C . SER A 1 72 ? 16.719 -7.132 -5.231 1.00 92.06 72 SER A C 1
ATOM 536 O O . SER A 1 72 ? 17.699 -7.284 -5.955 1.00 92.06 72 SER A O 1
ATOM 538 N N . ASP A 1 73 ? 15.530 -7.659 -5.539 1.00 95.50 73 ASP A N 1
ATOM 539 C CA . ASP A 1 73 ? 15.257 -8.361 -6.797 1.00 95.50 73 ASP A CA 1
ATOM 540 C C . ASP A 1 73 ? 14.902 -7.334 -7.885 1.00 95.50 73 ASP A C 1
ATOM 542 O O . ASP A 1 73 ? 13.738 -6.969 -8.057 1.00 95.50 73 ASP A O 1
ATOM 546 N N . GLU A 1 74 ? 15.915 -6.841 -8.605 1.00 95.06 74 GLU A N 1
ATOM 547 C CA . GLU A 1 74 ? 15.749 -5.833 -9.667 1.00 95.06 74 GLU A CA 1
ATOM 548 C C . GLU A 1 74 ? 14.766 -6.279 -10.761 1.00 95.06 74 GLU A C 1
ATOM 550 O O . GLU A 1 74 ? 14.085 -5.445 -11.355 1.00 95.06 74 GLU A O 1
ATOM 555 N N . ALA A 1 75 ? 14.619 -7.591 -10.993 1.00 96.81 75 ALA A N 1
ATOM 556 C CA . ALA A 1 75 ? 13.655 -8.116 -11.959 1.00 96.81 75 ALA A CA 1
ATOM 557 C C . ALA A 1 75 ? 12.196 -7.901 -11.519 1.00 96.81 75 ALA A C 1
ATOM 559 O O . ALA A 1 75 ? 11.280 -8.011 -12.335 1.00 96.81 75 ALA A O 1
ATOM 560 N N . LEU A 1 76 ? 11.953 -7.599 -10.242 1.00 98.38 76 LEU A N 1
ATOM 561 C CA . LEU A 1 76 ? 10.633 -7.285 -9.696 1.00 98.38 76 LEU A CA 1
ATOM 562 C C . LEU A 1 76 ? 10.387 -5.774 -9.555 1.00 98.38 76 LEU A C 1
ATOM 564 O O . LEU A 1 76 ? 9.365 -5.383 -8.992 1.00 98.38 76 LEU A O 1
ATOM 568 N N . VAL A 1 77 ? 11.285 -4.921 -10.052 1.00 98.50 77 VAL A N 1
ATOM 569 C CA . VAL A 1 77 ? 11.139 -3.461 -10.017 1.00 98.50 77 VAL A CA 1
ATOM 570 C C . VAL A 1 77 ? 10.738 -2.949 -11.400 1.00 98.50 77 VAL A C 1
ATOM 572 O O . VAL A 1 77 ? 11.512 -3.002 -12.352 1.00 98.50 77 VAL A O 1
ATOM 575 N N . HIS A 1 78 ? 9.522 -2.417 -11.501 1.00 98.56 78 HIS A N 1
ATOM 576 C CA . HIS A 1 78 ? 8.925 -1.933 -12.745 1.00 98.56 78 HIS A CA 1
ATOM 577 C C . HIS A 1 78 ? 8.611 -0.444 -12.645 1.00 98.56 78 HIS A C 1
ATOM 579 O O . HIS A 1 78 ? 7.843 -0.010 -11.783 1.00 98.56 78 HIS A O 1
ATOM 585 N N . TRP A 1 79 ? 9.190 0.334 -13.559 1.00 98.00 79 TRP A N 1
ATOM 586 C CA . TRP A 1 79 ? 8.988 1.776 -13.648 1.00 98.00 79 TRP A CA 1
ATOM 587 C C . TRP A 1 79 ? 8.135 2.130 -14.861 1.00 98.00 79 TRP A C 1
ATOM 589 O O . TRP A 1 79 ? 8.507 1.822 -15.993 1.00 98.00 79 TRP A O 1
ATOM 599 N N . GLY A 1 80 ? 7.018 2.817 -14.642 1.00 96.75 80 GLY A N 1
ATOM 600 C CA . GLY A 1 80 ? 6.166 3.289 -15.729 1.00 96.75 80 GLY A CA 1
ATOM 601 C C . GLY A 1 80 ? 4.793 3.760 -15.271 1.00 96.75 80 GLY A C 1
ATOM 602 O O . GLY A 1 80 ? 4.419 3.626 -14.105 1.00 96.75 80 GLY A O 1
ATOM 603 N N . ALA A 1 81 ? 4.039 4.335 -16.207 1.00 95.12 81 ALA A N 1
ATOM 604 C CA . ALA A 1 81 ? 2.658 4.725 -15.959 1.00 95.12 81 ALA A CA 1
ATOM 605 C C . ALA A 1 81 ? 1.791 3.492 -15.657 1.00 95.12 81 ALA A C 1
ATOM 607 O O . ALA A 1 81 ? 1.944 2.436 -16.271 1.00 95.12 81 ALA A O 1
ATOM 608 N N . LYS A 1 82 ? 0.864 3.648 -14.708 1.00 95.75 82 LYS A N 1
ATOM 609 C CA . LYS A 1 82 ? -0.087 2.613 -14.274 1.00 95.75 82 LYS A CA 1
ATOM 610 C C . LYS A 1 82 ? -1.502 2.923 -14.786 1.00 95.75 82 LYS A C 1
ATOM 612 O O . LYS A 1 82 ? -2.494 2.687 -14.110 1.00 95.75 82 LYS A O 1
ATOM 617 N N . ASP A 1 83 ? -1.575 3.472 -15.998 1.00 95.06 83 ASP A N 1
ATOM 618 C CA . ASP A 1 83 ? -2.796 3.898 -16.700 1.00 95.06 83 ASP A CA 1
ATOM 619 C C . ASP A 1 83 ? -3.404 2.800 -17.594 1.00 95.06 83 ASP A C 1
ATOM 621 O O . ASP A 1 83 ? -4.398 3.013 -18.292 1.00 95.06 83 ASP A O 1
ATOM 625 N N . SER A 1 84 ? -2.796 1.613 -17.588 1.00 95.88 84 SER A N 1
ATOM 626 C CA . SER A 1 84 ? -3.238 0.441 -18.330 1.00 95.88 84 SER A CA 1
ATOM 627 C C . SER A 1 84 ? -2.752 -0.847 -17.662 1.00 95.88 84 SER A C 1
ATOM 629 O O . SER A 1 84 ? -1.876 -0.841 -16.796 1.00 95.88 84 SER A O 1
ATOM 631 N N . ARG A 1 85 ? -3.280 -1.993 -18.109 1.00 97.56 85 ARG A N 1
ATOM 632 C CA . ARG A 1 85 ? -2.855 -3.321 -17.631 1.00 97.56 85 ARG A CA 1
ATOM 633 C C . ARG A 1 85 ? -1.417 -3.714 -18.007 1.00 97.56 85 ARG A C 1
ATOM 635 O O . ARG A 1 85 ? -0.897 -4.672 -17.448 1.00 97.56 85 ARG A O 1
ATOM 642 N N . VAL A 1 86 ? -0.779 -3.007 -18.946 1.00 98.12 86 VAL A N 1
ATOM 643 C CA . VAL A 1 86 ? 0.473 -3.445 -19.597 1.00 98.12 86 VAL A CA 1
ATOM 644 C C . VAL A 1 86 ? 1.614 -3.634 -18.598 1.00 98.12 86 VAL A C 1
ATOM 646 O O . VAL A 1 86 ? 2.286 -4.662 -18.628 1.00 98.12 86 VAL A O 1
ATOM 649 N N . ILE A 1 87 ? 1.814 -2.679 -17.689 1.00 98.31 87 ILE A N 1
ATOM 650 C CA . ILE A 1 87 ? 2.887 -2.767 -16.689 1.00 98.31 87 ILE A CA 1
ATOM 651 C C . ILE A 1 87 ? 2.640 -3.896 -15.676 1.00 98.31 87 ILE A C 1
ATOM 653 O O . ILE A 1 87 ? 3.576 -4.548 -15.222 1.00 98.31 87 ILE A O 1
ATOM 657 N N . PHE A 1 88 ? 1.376 -4.194 -15.373 1.00 98.56 88 PHE A N 1
ATOM 658 C CA . PHE A 1 88 ? 1.011 -5.300 -14.491 1.00 98.56 88 PHE A CA 1
ATOM 659 C C . PHE A 1 88 ? 1.240 -6.662 -15.163 1.00 98.56 88 PHE A C 1
ATOM 661 O O . PHE A 1 88 ? 1.734 -7.582 -14.514 1.00 98.56 88 PHE A O 1
ATOM 668 N N . ASP A 1 89 ? 0.966 -6.791 -16.468 1.00 98.19 89 ASP A N 1
ATOM 669 C CA . ASP A 1 89 ? 1.323 -7.993 -17.240 1.00 98.19 89 ASP A CA 1
ATOM 670 C C . ASP A 1 89 ? 2.845 -8.224 -17.239 1.00 98.19 89 ASP A C 1
ATOM 672 O O . ASP A 1 89 ? 3.306 -9.349 -17.032 1.00 98.19 89 ASP A O 1
ATOM 676 N N . GLN A 1 90 ? 3.632 -7.159 -17.432 1.00 98.19 90 GLN A N 1
ATOM 677 C CA . GLN A 1 90 ? 5.099 -7.213 -17.383 1.00 98.19 90 GLN A CA 1
ATOM 678 C C . GLN A 1 90 ? 5.603 -7.644 -16.002 1.00 98.19 90 GLN A C 1
ATOM 680 O O . GLN A 1 90 ? 6.479 -8.506 -15.910 1.00 98.19 90 GLN A O 1
ATOM 685 N N . ALA A 1 91 ? 5.005 -7.104 -14.938 1.00 98.38 91 ALA 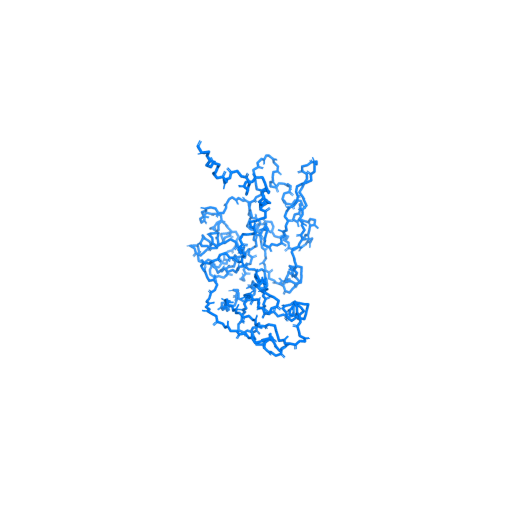A N 1
ATOM 686 C CA . ALA A 1 91 ? 5.338 -7.466 -13.569 1.00 98.38 91 ALA A CA 1
ATOM 687 C C . ALA A 1 91 ? 5.042 -8.937 -13.262 1.00 98.38 91 ALA A C 1
ATOM 689 O O . ALA A 1 91 ? 5.894 -9.638 -12.720 1.00 98.38 91 ALA A O 1
ATOM 690 N N . VAL A 1 92 ? 3.876 -9.448 -13.668 1.00 98.38 92 VAL A N 1
ATOM 691 C CA . VAL A 1 92 ? 3.548 -10.875 -13.519 1.00 98.38 92 VAL A CA 1
ATOM 692 C C . VAL A 1 92 ? 4.532 -11.745 -14.305 1.00 98.38 92 VAL A C 1
ATOM 694 O O . VAL A 1 92 ? 5.033 -12.736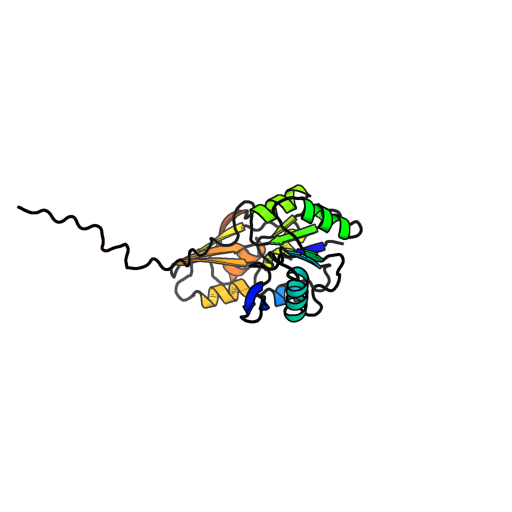 -13.769 1.00 98.38 92 VAL A O 1
ATOM 697 N N . ALA A 1 93 ? 4.863 -11.375 -15.544 1.00 97.75 93 ALA A N 1
ATOM 698 C CA . ALA A 1 93 ? 5.806 -12.128 -16.369 1.00 97.75 93 ALA A CA 1
ATOM 699 C C . ALA A 1 93 ? 7.216 -12.193 -15.753 1.00 97.75 93 ALA A C 1
ATOM 701 O O . ALA A 1 93 ? 7.887 -13.222 -15.861 1.00 97.75 93 ALA A O 1
ATOM 702 N N . SER A 1 94 ? 7.655 -11.137 -15.059 1.00 97.56 94 SER A N 1
ATOM 703 C CA . SER A 1 94 ? 8.988 -11.082 -14.447 1.00 97.56 94 SER A CA 1
ATOM 704 C C . SER A 1 94 ? 9.131 -11.925 -13.174 1.00 97.56 94 SER A C 1
ATOM 706 O O . SER A 1 94 ? 10.243 -12.157 -12.701 1.00 97.56 94 SER A O 1
ATOM 708 N N . THR A 1 95 ? 8.030 -12.467 -12.642 1.00 97.00 95 THR A N 1
ATOM 709 C CA . THR A 1 95 ? 8.059 -13.320 -11.442 1.00 97.00 95 THR A CA 1
ATOM 710 C C . THR A 1 95 ? 8.759 -14.665 -11.646 1.00 97.00 95 THR A C 1
ATOM 712 O O . THR A 1 95 ? 9.082 -15.332 -10.658 1.00 97.00 95 THR A O 1
ATOM 715 N N . GLY A 1 96 ? 9.014 -15.070 -12.895 1.00 92.81 96 GLY A N 1
ATOM 716 C CA . GLY A 1 96 ? 9.631 -16.358 -13.217 1.00 92.81 96 GLY A CA 1
ATOM 717 C C . GLY A 1 96 ? 8.661 -17.541 -13.129 1.00 92.81 96 GLY A C 1
ATOM 718 O O . GLY A 1 96 ? 9.094 -18.661 -12.870 1.00 92.81 96 GLY A O 1
ATOM 719 N N . GLY A 1 97 ? 7.360 -17.298 -13.332 1.00 91.94 97 GLY A N 1
ATOM 720 C CA . GLY A 1 97 ? 6.331 -18.342 -13.415 1.00 91.94 97 GLY A CA 1
ATOM 721 C C . GLY A 1 97 ? 5.343 -18.394 -12.247 1.00 91.94 97 GLY A C 1
ATOM 722 O O . GLY A 1 97 ? 4.581 -19.355 -12.162 1.00 91.94 97 GLY A O 1
ATOM 723 N N . THR A 1 98 ? 5.325 -17.391 -11.362 1.00 95.81 98 THR A N 1
ATOM 724 C CA . THR A 1 98 ? 4.247 -17.247 -10.371 1.00 95.81 98 THR A CA 1
ATOM 725 C C . THR A 1 98 ? 2.939 -16.935 -11.100 1.00 95.81 98 THR A C 1
ATOM 727 O O . THR A 1 98 ? 2.907 -16.097 -12.006 1.00 95.81 98 THR A O 1
ATOM 730 N N . ALA A 1 99 ? 1.857 -17.624 -10.732 1.00 96.38 99 ALA A N 1
ATOM 731 C CA . ALA A 1 99 ? 0.555 -17.371 -11.335 1.00 96.38 99 ALA A CA 1
ATOM 732 C C . ALA A 1 99 ? 0.058 -15.968 -10.954 1.00 96.38 99 ALA A C 1
ATOM 734 O O . ALA A 1 99 ? 0.319 -15.478 -9.857 1.00 96.38 99 ALA A O 1
ATOM 735 N N . ALA A 1 100 ? -0.664 -15.300 -11.853 1.00 96.81 100 ALA A N 1
ATOM 736 C CA . ALA A 1 100 ? -1.067 -13.914 -11.624 1.00 96.81 100 ALA A CA 1
ATOM 737 C C . ALA A 1 100 ? -1.957 -13.740 -10.381 1.00 96.81 100 ALA A C 1
ATOM 739 O O . ALA A 1 100 ? -1.852 -12.736 -9.686 1.00 96.81 100 ALA A O 1
ATOM 740 N N . ASP A 1 101 ? -2.779 -14.738 -10.060 1.00 96.31 101 ASP A N 1
ATOM 741 C CA . ASP A 1 101 ? -3.627 -14.785 -8.867 1.00 96.31 101 ASP A CA 1
ATOM 742 C C . ASP A 1 101 ? -2.875 -15.168 -7.581 1.00 96.31 101 ASP A C 1
ATOM 744 O O . ASP A 1 101 ? -3.467 -15.152 -6.501 1.00 96.31 101 ASP A O 1
ATOM 748 N N . GLU A 1 102 ? -1.579 -15.466 -7.668 1.00 96.94 102 GLU A N 1
ATOM 749 C CA . GLU A 1 102 ? -0.639 -15.541 -6.544 1.00 96.94 102 GLU A CA 1
ATOM 750 C C . GLU A 1 102 ? 0.172 -14.242 -6.377 1.00 96.94 102 GLU A C 1
ATOM 752 O O . GLU A 1 102 ? 0.960 -14.114 -5.435 1.00 96.94 102 GLU A O 1
ATOM 757 N N . CYS A 1 103 ? -0.023 -13.268 -7.268 1.00 98.44 103 CYS A N 1
ATOM 758 C CA . CYS A 1 103 ? 0.572 -11.945 -7.170 1.00 98.44 103 CYS A CA 1
ATOM 759 C C . CYS A 1 103 ? -0.397 -10.958 -6.508 1.00 98.44 103 CYS A C 1
ATOM 761 O O . CYS A 1 103 ? -1.606 -10.967 -6.758 1.00 98.44 103 CYS A O 1
ATOM 763 N N . VAL A 1 104 ? 0.149 -10.067 -5.682 1.00 98.62 104 VAL A N 1
ATOM 764 C CA . VAL A 1 104 ? -0.596 -8.985 -5.028 1.00 98.62 104 VAL A CA 1
ATOM 765 C C . VAL A 1 104 ? -0.039 -7.647 -5.490 1.00 98.62 104 VAL A C 1
ATOM 767 O O . VAL A 1 104 ? 1.170 -7.449 -5.442 1.00 98.62 104 VAL A O 1
ATOM 770 N N . PHE A 1 105 ? -0.904 -6.720 -5.895 1.00 98.56 105 PHE A N 1
ATOM 771 C CA . PHE A 1 105 ? -0.551 -5.309 -6.041 1.00 98.56 105 PHE A CA 1
ATOM 772 C C . PHE A 1 105 ? -1.084 -4.504 -4.853 1.00 98.56 105 PHE A C 1
ATOM 774 O O . PHE A 1 105 ? -2.274 -4.553 -4.531 1.00 98.56 105 PHE A O 1
ATOM 781 N N . VAL A 1 106 ? -0.202 -3.760 -4.196 1.00 98.56 106 VAL A N 1
ATOM 782 C CA . VAL A 1 106 ? -0.531 -2.877 -3.080 1.00 98.56 106 VAL A CA 1
ATOM 783 C C . VAL A 1 106 ? -0.381 -1.437 -3.547 1.00 98.56 106 VAL A C 1
ATOM 785 O O . VAL A 1 106 ? 0.725 -1.026 -3.886 1.00 98.56 106 VAL A O 1
ATOM 788 N N . GLY A 1 107 ? -1.475 -0.680 -3.540 1.00 97.44 107 GLY A N 1
ATOM 789 C CA . GLY A 1 107 ? -1.500 0.714 -3.985 1.00 97.44 107 GLY A CA 1
ATOM 790 C C . GLY A 1 107 ? -2.764 1.428 -3.521 1.00 97.44 107 GLY A C 1
ATOM 791 O O . GLY A 1 107 ? -3.826 0.803 -3.424 1.00 97.44 107 GLY A O 1
ATOM 792 N N . GLU A 1 108 ? -2.663 2.717 -3.204 1.00 94.56 108 GLU A N 1
ATOM 793 C CA . GLU A 1 108 ? -3.787 3.504 -2.675 1.00 94.56 108 GLU A CA 1
ATOM 794 C C . GLU A 1 108 ? -4.851 3.838 -3.741 1.00 94.56 108 GLU A C 1
ATOM 796 O O . GLU A 1 108 ? -6.056 3.844 -3.438 1.00 94.56 108 GLU A O 1
ATOM 801 N N . ASP A 1 109 ? -4.424 3.986 -4.999 1.00 94.56 109 ASP A N 1
ATOM 802 C CA . ASP A 1 109 ? -5.276 4.372 -6.123 1.00 94.56 109 ASP A CA 1
ATOM 803 C C . ASP A 1 109 ? -6.158 3.197 -6.591 1.00 94.56 109 ASP A C 1
ATOM 805 O O . ASP A 1 109 ? -5.706 2.075 -6.852 1.00 94.56 109 ASP A O 1
ATOM 809 N N . ALA A 1 110 ? -7.467 3.440 -6.679 1.00 93.56 110 ALA A N 1
ATOM 810 C CA . ALA A 1 110 ? -8.438 2.414 -7.052 1.00 93.56 110 ALA A CA 1
ATOM 811 C C . ALA A 1 110 ? -8.417 2.048 -8.547 1.00 93.56 110 ALA A C 1
ATOM 813 O O . ALA A 1 110 ? -8.688 0.894 -8.884 1.00 93.56 110 ALA A O 1
ATOM 814 N N . ALA A 1 111 ? -8.103 2.994 -9.434 1.00 94.75 111 ALA A N 1
ATOM 815 C CA . ALA A 1 111 ? -7.993 2.757 -10.869 1.00 94.75 111 ALA A CA 1
ATOM 816 C C . ALA A 1 111 ? -6.768 1.887 -11.188 1.00 94.75 111 ALA A C 1
ATOM 818 O O . ALA A 1 111 ? -6.878 0.923 -11.947 1.00 94.75 111 ALA A O 1
ATOM 819 N N . GLU A 1 112 ? -5.635 2.138 -10.531 1.00 96.62 112 GLU A N 1
ATOM 820 C CA . GLU A 1 112 ? -4.436 1.301 -10.651 1.00 96.62 112 GLU A CA 1
ATOM 821 C C . GLU A 1 112 ? -4.710 -0.134 -10.178 1.00 96.62 112 GLU A C 1
ATOM 823 O O . GLU A 1 112 ? -4.410 -1.105 -10.880 1.00 96.62 112 GLU A O 1
ATOM 828 N N . ARG A 1 113 ? -5.379 -0.291 -9.023 1.00 97.12 113 ARG A N 1
ATOM 829 C CA . ARG A 1 113 ? -5.828 -1.613 -8.554 1.00 97.12 113 ARG A CA 1
ATOM 830 C C . ARG A 1 113 ? -6.793 -2.276 -9.540 1.00 97.12 113 ARG A C 1
ATOM 832 O O . ARG A 1 113 ? -6.729 -3.493 -9.717 1.00 97.12 113 ARG A O 1
ATOM 839 N N . ALA A 1 114 ? -7.663 -1.522 -10.211 1.00 96.00 114 ALA A N 1
ATOM 840 C CA . ALA A 1 114 ? -8.550 -2.081 -11.227 1.00 96.00 114 ALA A CA 1
ATOM 841 C C . ALA A 1 114 ? -7.766 -2.659 -12.421 1.00 96.00 114 ALA A C 1
ATOM 843 O O . ALA A 1 114 ? -8.106 -3.747 -12.889 1.00 96.00 114 ALA A O 1
ATOM 844 N N . PHE A 1 115 ? -6.688 -2.007 -12.874 1.00 97.88 115 PHE A N 1
ATOM 845 C CA . PHE A 1 115 ? -5.806 -2.558 -13.912 1.00 97.88 115 PHE A CA 1
ATOM 846 C C . PHE A 1 115 ? -5.051 -3.809 -13.446 1.00 97.88 115 PHE A C 1
ATOM 848 O O . PHE A 1 115 ? -4.990 -4.788 -14.193 1.00 97.88 115 PHE A O 1
ATOM 855 N N . ALA A 1 116 ? -4.567 -3.840 -12.202 1.00 97.94 116 ALA A N 1
ATOM 856 C CA . ALA A 1 116 ? -3.952 -5.039 -11.626 1.00 97.94 116 ALA A CA 1
ATOM 857 C C . ALA A 1 116 ? -4.923 -6.242 -11.621 1.00 97.94 116 ALA A C 1
ATOM 859 O O . ALA A 1 116 ? -4.560 -7.362 -11.991 1.00 97.94 116 ALA A O 1
ATOM 860 N N . ARG A 1 117 ? -6.201 -6.021 -11.289 1.00 97.19 117 ARG A N 1
ATOM 861 C CA . ARG A 1 117 ? -7.227 -7.082 -11.335 1.00 97.19 117 ARG A CA 1
ATOM 862 C C . ARG A 1 117 ? -7.527 -7.575 -12.745 1.00 97.19 117 ARG A C 1
ATOM 864 O O . ARG A 1 117 ? -7.862 -8.747 -12.907 1.00 97.19 117 ARG A O 1
ATOM 871 N N . GLN A 1 118 ? -7.391 -6.735 -13.775 1.00 97.56 118 GLN A N 1
ATOM 872 C CA . GLN A 1 118 ? -7.578 -7.174 -15.167 1.00 97.56 118 GLN A CA 1
ATOM 873 C C . GLN A 1 118 ? -6.562 -8.247 -15.575 1.00 97.56 118 GLN A C 1
ATOM 875 O O . GLN A 1 118 ? -6.881 -9.103 -16.402 1.00 97.56 118 GLN A O 1
ATOM 880 N N . VAL A 1 119 ? -5.374 -8.245 -14.962 1.00 97.44 119 VAL A N 1
ATOM 881 C CA . VAL A 1 119 ? -4.363 -9.298 -15.142 1.00 97.44 119 VAL A CA 1
ATOM 882 C C . VAL A 1 119 ? -4.469 -10.408 -14.092 1.00 97.44 119 VAL A C 1
ATOM 884 O O . VAL A 1 119 ? -3.633 -11.299 -14.066 1.00 97.44 119 VAL A O 1
ATOM 887 N N . ARG A 1 120 ? -5.537 -10.407 -13.280 1.00 97.44 120 ARG A N 1
ATOM 888 C CA . ARG A 1 120 ? -5.860 -11.361 -12.199 1.00 97.44 120 ARG A CA 1
ATOM 889 C C . ARG A 1 120 ? -5.015 -11.254 -10.930 1.00 97.44 120 ARG A C 1
ATOM 891 O O . ARG A 1 120 ? -5.129 -12.131 -10.079 1.00 97.44 120 ARG A O 1
ATOM 898 N N . MET A 1 121 ? -4.243 -10.183 -10.753 1.00 98.19 121 MET A N 1
ATOM 899 C CA . MET A 1 121 ? -3.609 -9.923 -9.459 1.00 98.19 121 MET A CA 1
ATOM 900 C C . MET A 1 121 ? -4.665 -9.667 -8.386 1.00 98.19 121 MET A C 1
ATOM 902 O O . MET A 1 121 ? -5.694 -9.028 -8.631 1.00 98.19 121 MET A O 1
ATOM 906 N N . ARG A 1 122 ? -4.377 -10.120 -7.167 1.00 97.44 122 ARG A N 1
ATOM 907 C CA . ARG A 1 122 ? -5.098 -9.660 -5.976 1.00 97.44 122 ARG A CA 1
ATOM 908 C C . ARG A 1 122 ? -4.620 -8.259 -5.626 1.00 97.44 122 ARG A C 1
ATOM 910 O O . ARG A 1 122 ? -3.530 -7.849 -6.022 1.00 97.44 122 ARG A O 1
ATOM 917 N N . THR A 1 123 ? -5.422 -7.509 -4.878 1.00 97.31 123 THR A N 1
ATOM 918 C CA . THR A 1 123 ? -5.092 -6.110 -4.590 1.00 97.31 123 THR A CA 1
ATOM 919 C C . THR A 1 123 ? -5.310 -5.740 -3.136 1.00 97.31 123 THR A C 1
ATOM 921 O O . THR A 1 123 ? -6.284 -6.186 -2.538 1.00 97.31 123 THR A O 1
ATOM 924 N N . ALA A 1 124 ? -4.456 -4.871 -2.601 1.00 96.94 124 ALA A N 1
ATOM 925 C CA . ALA A 1 124 ? -4.625 -4.259 -1.288 1.00 96.94 124 ALA A CA 1
ATOM 926 C C . ALA A 1 124 ? -4.521 -2.734 -1.393 1.00 96.94 124 ALA A C 1
ATOM 928 O O . ALA A 1 124 ? -3.664 -2.205 -2.093 1.00 96.94 124 ALA A O 1
ATOM 929 N N . ALA A 1 125 ? -5.383 -2.031 -0.664 1.00 95.25 125 ALA A N 1
ATOM 930 C CA . ALA A 1 125 ? -5.424 -0.569 -0.643 1.00 95.25 125 ALA A CA 1
ATOM 931 C C . ALA A 1 125 ? -4.370 0.066 0.290 1.00 95.25 125 ALA A C 1
ATOM 933 O O . ALA A 1 125 ? -4.186 1.278 0.287 1.00 95.25 125 ALA A O 1
ATOM 934 N N . HIS A 1 126 ? -3.710 -0.741 1.129 1.00 96.38 126 HIS A N 1
ATOM 935 C CA . HIS A 1 126 ? -2.710 -0.289 2.095 1.00 96.38 126 HIS A CA 1
ATOM 936 C C . HIS A 1 126 ? -1.717 -1.420 2.422 1.00 96.38 126 HIS A C 1
ATOM 938 O O . HIS A 1 126 ? -2.157 -2.573 2.512 1.00 96.38 126 HIS A O 1
ATOM 944 N N . PRO A 1 127 ? -0.422 -1.134 2.683 1.00 97.69 127 PRO A N 1
ATOM 945 C CA . PRO A 1 127 ? 0.581 -2.153 3.023 1.00 97.69 127 PRO A CA 1
ATOM 946 C C . PRO A 1 127 ? 0.198 -3.082 4.179 1.00 97.69 127 PRO A C 1
ATOM 948 O O . PRO A 1 127 ? 0.442 -4.281 4.107 1.00 97.69 127 PRO A O 1
ATOM 951 N N . VAL A 1 128 ? -0.486 -2.564 5.203 1.00 97.81 128 VAL A N 1
ATOM 952 C CA . VAL A 1 128 ? -0.998 -3.356 6.347 1.00 97.81 128 VAL A CA 1
ATOM 953 C C . VAL A 1 128 ? -1.878 -4.535 5.906 1.00 97.81 128 VAL A C 1
ATOM 955 O O . VAL A 1 128 ? -1.920 -5.556 6.584 1.00 97.81 128 VAL A O 1
ATOM 958 N N . PHE A 1 129 ? -2.546 -4.435 4.754 1.00 97.69 129 PHE A N 1
ATOM 959 C CA . PHE A 1 129 ? -3.414 -5.489 4.226 1.00 97.69 129 PHE A CA 1
ATOM 960 C C . PHE A 1 129 ? -2.741 -6.384 3.180 1.00 97.69 129 PHE A C 1
ATOM 962 O O . PHE A 1 129 ? -3.410 -7.237 2.598 1.00 97.69 129 PHE A O 1
ATOM 969 N N . ALA A 1 130 ? -1.440 -6.224 2.926 1.00 97.25 130 ALA A N 1
ATOM 970 C CA . ALA A 1 130 ? -0.730 -7.001 1.912 1.00 97.25 130 ALA A CA 1
ATOM 971 C C . ALA A 1 130 ? -0.809 -8.514 2.188 1.00 97.25 130 ALA A C 1
ATOM 973 O O . ALA A 1 130 ? -1.103 -9.295 1.282 1.00 97.25 130 ALA A O 1
ATOM 974 N N . LEU A 1 131 ? -0.633 -8.918 3.453 1.00 95.94 131 LEU A N 1
ATOM 975 C CA . LEU A 1 131 ? -0.761 -10.318 3.863 1.00 95.94 131 LEU A CA 1
ATOM 976 C C . LEU A 1 131 ? -2.201 -10.824 3.713 1.00 95.94 131 LEU A C 1
ATOM 978 O O . LEU A 1 131 ? -2.422 -11.889 3.146 1.00 95.94 131 LEU A O 1
ATOM 982 N N . ALA A 1 132 ? -3.186 -10.033 4.146 1.00 96.62 132 ALA A N 1
ATOM 983 C CA . ALA A 1 132 ? -4.596 -10.378 3.993 1.00 96.62 132 ALA A CA 1
ATOM 984 C C . ALA A 1 132 ? -4.961 -10.614 2.517 1.00 96.62 132 ALA A C 1
ATOM 986 O O . ALA A 1 132 ? -5.568 -11.631 2.195 1.00 96.62 132 ALA A O 1
ATOM 987 N N . ALA A 1 133 ? -4.513 -9.752 1.599 1.00 96.56 133 ALA A N 1
ATOM 988 C CA . ALA A 1 133 ? -4.719 -9.952 0.165 1.00 96.56 133 ALA A CA 1
ATOM 989 C C . ALA A 1 133 ? -4.020 -11.223 -0.358 1.00 96.56 133 ALA A C 1
ATOM 991 O O . ALA A 1 133 ? -4.618 -11.994 -1.114 1.00 96.56 133 ALA A O 1
ATOM 992 N N . MET A 1 134 ? -2.791 -11.500 0.090 1.00 95.62 134 MET A N 1
ATOM 993 C CA . MET A 1 134 ? -2.062 -12.733 -0.245 1.00 95.62 134 MET A CA 1
ATOM 994 C C . MET A 1 134 ? -2.783 -14.000 0.246 1.00 95.62 134 MET A C 1
ATOM 996 O O . MET A 1 134 ? -2.737 -15.037 -0.411 1.00 95.62 134 MET A O 1
ATOM 1000 N N . GLU A 1 135 ? -3.506 -13.912 1.358 1.00 95.50 135 GLU A N 1
ATOM 1001 C CA . GLU A 1 135 ? -4.311 -14.995 1.939 1.00 95.50 135 GLU A CA 1
ATOM 1002 C C . GLU A 1 135 ? -5.767 -14.999 1.439 1.00 95.50 135 GLU A C 1
ATOM 1004 O O . GLU A 1 135 ? -6.578 -15.804 1.893 1.00 95.50 135 GLU A O 1
ATOM 1009 N N . AS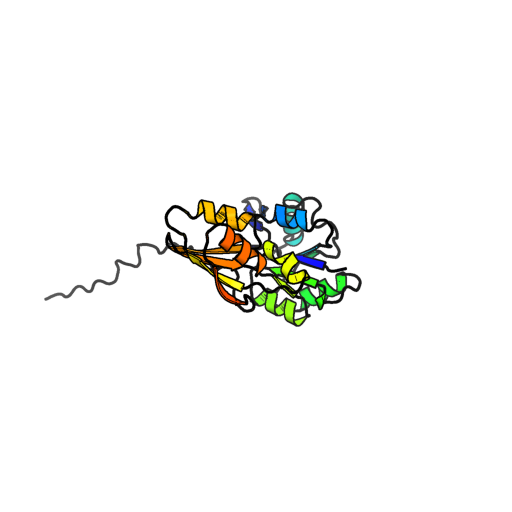N A 1 136 ? -6.108 -14.107 0.501 1.00 93.94 136 ASN A N 1
ATOM 1010 C CA . ASN A 1 136 ? -7.467 -13.906 -0.008 1.00 93.94 136 ASN A CA 1
ATOM 1011 C C . ASN A 1 136 ? -8.492 -13.583 1.100 1.00 93.94 136 ASN A C 1
ATOM 1013 O O . ASN A 1 136 ? -9.660 -13.973 1.030 1.00 93.94 136 ASN A O 1
ATOM 1017 N N . ARG A 1 137 ? -8.049 -12.885 2.149 1.00 95.25 137 ARG A N 1
ATOM 1018 C CA . ARG A 1 137 ? -8.902 -12.396 3.230 1.00 95.25 137 ARG A CA 1
ATOM 1019 C C . ARG A 1 137 ? -9.456 -11.014 2.877 1.00 95.25 137 ARG A C 1
ATOM 1021 O O . ARG A 1 137 ? -8.690 -10.132 2.487 1.00 95.25 137 ARG A O 1
ATOM 1028 N N . PRO A 1 138 ? -10.771 -10.797 3.040 1.00 93.12 138 PRO A N 1
ATOM 1029 C CA . PRO A 1 138 ? -11.395 -9.530 2.696 1.00 93.12 138 PRO A CA 1
ATOM 1030 C C . PRO A 1 138 ? -10.998 -8.414 3.669 1.00 93.12 138 PRO A C 1
ATOM 1032 O O . PRO A 1 138 ? -10.835 -8.635 4.875 1.00 93.12 138 PRO A O 1
ATOM 1035 N N . VAL A 1 139 ? -10.919 -7.198 3.131 1.00 95.06 139 VAL A N 1
ATOM 1036 C CA . VAL A 1 139 ? -10.812 -5.952 3.893 1.00 95.06 139 VAL A CA 1
ATOM 1037 C C . VAL A 1 139 ? -12.124 -5.196 3.747 1.00 95.06 139 VAL A C 1
ATOM 1039 O O . VAL A 1 139 ? -12.666 -5.060 2.649 1.00 95.06 139 VAL A O 1
ATOM 1042 N N . PHE A 1 140 ? -12.624 -4.684 4.861 1.00 94.31 140 PHE A N 1
ATOM 1043 C CA . PHE A 1 140 ? -13.886 -3.980 4.944 1.00 94.31 140 PHE A CA 1
ATOM 1044 C C . PHE A 1 140 ? -13.688 -2.536 5.369 1.00 94.31 140 PHE A C 1
ATOM 1046 O O . PHE A 1 140 ? -12.811 -2.210 6.164 1.00 94.31 140 PHE A O 1
ATOM 1053 N N . ARG A 1 141 ? -14.581 -1.680 4.891 1.00 93.81 141 ARG A N 1
ATOM 1054 C CA . ARG A 1 141 ? -14.848 -0.374 5.475 1.00 93.81 141 ARG A CA 1
ATOM 1055 C C . ARG A 1 141 ? -15.668 -0.574 6.734 1.00 93.81 141 ARG A C 1
ATOM 1057 O O . ARG A 1 141 ? -16.671 -1.293 6.717 1.00 93.81 141 ARG A O 1
ATOM 1064 N N . ALA A 1 142 ? -15.288 0.109 7.795 1.00 95.00 142 ALA A N 1
ATOM 1065 C CA . ALA A 1 142 ? -16.051 0.145 9.022 1.00 95.00 142 ALA A CA 1
ATOM 1066 C C . ALA A 1 142 ? -16.051 1.547 9.627 1.00 95.00 142 ALA A C 1
ATOM 1068 O O . ALA A 1 142 ? -15.254 2.420 9.273 1.00 95.00 142 ALA A O 1
ATOM 1069 N N . ARG A 1 143 ? -16.994 1.757 10.535 1.00 95.62 143 ARG A N 1
ATOM 1070 C CA . ARG A 1 143 ? -17.049 2.921 11.409 1.00 95.62 143 ARG A CA 1
ATOM 1071 C C . ARG A 1 143 ? -16.643 2.480 12.798 1.00 95.62 143 ARG A C 1
ATOM 1073 O O . ARG A 1 143 ? -17.033 1.397 13.226 1.00 95.62 143 ARG A O 1
ATOM 1080 N N . THR A 1 144 ? -15.887 3.320 13.482 1.00 95.06 144 THR A N 1
ATOM 1081 C CA . THR A 1 144 ? -15.619 3.142 14.902 1.00 95.06 144 THR A CA 1
ATOM 1082 C C . THR A 1 144 ? -15.970 4.412 15.641 1.00 95.06 144 THR A C 1
ATOM 1084 O O . THR A 1 144 ? -15.530 5.504 15.273 1.00 95.06 144 THR A O 1
ATOM 1087 N N . GLU A 1 145 ? -16.790 4.267 16.671 1.00 92.94 145 GLU A N 1
ATOM 1088 C CA . GLU A 1 145 ? -17.010 5.342 17.629 1.00 92.94 145 GLU A CA 1
ATOM 1089 C C . GLU A 1 145 ? -15.842 5.367 18.618 1.00 92.94 145 GLU A C 1
ATOM 1091 O O . GLU A 1 145 ? -15.232 4.329 18.888 1.00 92.94 145 GLU A O 1
ATOM 1096 N N . LEU A 1 146 ? -15.510 6.552 19.128 1.00 92.50 146 LEU A N 1
ATOM 1097 C CA . LEU A 1 146 ? -14.548 6.721 20.214 1.00 92.50 146 LEU A CA 1
ATOM 1098 C C . LEU A 1 146 ? -15.349 6.828 21.526 1.00 92.50 146 LEU A C 1
ATOM 1100 O O . LEU A 1 146 ? -16.109 7.794 21.694 1.00 92.50 146 LEU A O 1
ATOM 1104 N N . PRO A 1 147 ? -15.261 5.824 22.422 1.00 90.12 147 PRO A N 1
ATOM 1105 C CA . PRO A 1 147 ? -15.960 5.846 23.705 1.00 90.12 147 PRO A CA 1
ATOM 1106 C C . PRO A 1 147 ? -15.492 6.984 24.616 1.00 90.12 147 PRO A C 1
ATOM 1108 O O . PRO A 1 147 ? -14.380 7.488 24.480 1.00 90.12 147 PRO A O 1
ATOM 1111 N N . ASP A 1 148 ? -16.313 7.351 25.603 1.00 86.69 148 ASP A N 1
ATOM 1112 C CA . ASP A 1 148 ? -15.898 8.326 26.617 1.00 86.69 148 ASP A CA 1
ATOM 1113 C C . ASP A 1 148 ? -14.639 7.831 27.354 1.00 86.69 148 ASP A C 1
ATOM 1115 O O . ASP A 1 148 ? -14.593 6.705 27.848 1.00 86.69 148 ASP A O 1
ATOM 1119 N N . GLY A 1 149 ? -13.615 8.684 27.425 1.00 84.81 149 GLY A N 1
ATOM 1120 C CA . GLY A 1 149 ? -12.328 8.357 28.046 1.00 84.81 149 GLY A CA 1
ATOM 1121 C C . GLY A 1 149 ? -11.315 7.664 27.127 1.00 84.81 149 GLY A C 1
ATOM 1122 O O . GLY A 1 149 ? -10.190 7.446 27.567 1.00 84.81 149 GLY A O 1
ATOM 1123 N N . LEU A 1 150 ? -11.671 7.363 25.872 1.00 87.50 150 LEU A N 1
ATOM 1124 C CA . LEU A 1 150 ? -10.742 6.902 24.837 1.00 87.50 150 LEU A CA 1
ATOM 1125 C C . LEU A 1 150 ? -10.698 7.923 23.698 1.00 87.50 150 LEU A C 1
ATOM 1127 O O . LEU A 1 150 ? -11.725 8.290 23.132 1.00 87.50 150 LEU A O 1
ATOM 1131 N N . GLY A 1 151 ? -9.503 8.396 23.365 1.00 88.88 151 GLY A N 1
ATOM 1132 C CA . GLY A 1 151 ? -9.271 9.380 22.321 1.00 88.88 151 GLY A CA 1
ATOM 1133 C C . GLY A 1 151 ? -8.670 8.780 21.052 1.00 88.88 151 GLY A C 1
ATOM 1134 O O . GLY A 1 151 ? -8.522 7.568 20.875 1.00 88.88 151 GLY A O 1
ATOM 1135 N N . LEU A 1 152 ? -8.300 9.675 20.134 1.00 88.62 152 LEU A N 1
ATOM 1136 C CA . LEU A 1 152 ? -7.653 9.306 18.876 1.00 88.62 152 LEU A CA 1
ATOM 1137 C C . LEU A 1 152 ? -6.289 8.635 19.103 1.00 88.62 152 LEU A C 1
ATOM 1139 O O . LEU A 1 152 ? -5.877 7.803 18.297 1.00 88.62 152 LEU A O 1
ATOM 1143 N N . GLN A 1 153 ? -5.595 8.976 20.191 1.00 90.56 153 GLN A N 1
ATOM 1144 C CA . GLN A 1 153 ? -4.301 8.390 20.530 1.00 90.56 153 GLN A CA 1
ATOM 1145 C C . GLN A 1 153 ? -4.441 6.903 20.879 1.00 90.56 153 GLN A C 1
ATOM 1147 O O . GLN A 1 153 ? -3.699 6.078 20.350 1.00 90.56 153 GLN A O 1
ATOM 1152 N N . GLU A 1 154 ? -5.430 6.550 21.699 1.00 93.94 154 GLU A N 1
ATOM 1153 C CA . GLU A 1 154 ? -5.734 5.166 22.059 1.00 93.94 154 GLU A CA 1
ATOM 1154 C C . GLU A 1 154 ? -6.216 4.373 20.840 1.00 93.94 154 GLU A C 1
ATOM 1156 O O . GLU A 1 154 ? -5.806 3.227 20.648 1.00 93.94 154 GLU A O 1
ATOM 1161 N N . LEU A 1 155 ? -7.031 4.992 19.975 1.00 93.62 155 LEU A N 1
ATOM 1162 C CA . LEU A 1 155 ? -7.442 4.364 18.718 1.00 93.62 155 LEU A CA 1
ATOM 1163 C C . LEU A 1 155 ? -6.234 4.102 17.813 1.00 93.62 155 LEU A C 1
ATOM 1165 O O . LEU A 1 155 ? -6.126 3.021 17.242 1.00 93.62 155 LEU A O 1
ATOM 1169 N N . THR A 1 156 ? -5.319 5.067 17.694 1.00 91.69 156 THR A N 1
ATOM 1170 C CA . THR A 1 156 ? -4.096 4.919 16.892 1.00 91.69 156 THR A CA 1
ATOM 1171 C C . THR A 1 156 ? -3.251 3.760 17.409 1.00 91.69 156 THR A C 1
ATOM 1173 O O . THR A 1 156 ? -2.875 2.899 16.622 1.00 91.69 156 THR A O 1
ATOM 1176 N N . ALA A 1 157 ? -3.051 3.661 18.727 1.00 92.88 157 ALA A N 1
ATOM 1177 C CA . ALA A 1 157 ? -2.321 2.546 19.328 1.00 92.88 157 ALA A CA 1
ATOM 1178 C C . ALA A 1 157 ? -2.983 1.186 19.029 1.00 92.88 157 ALA A C 1
ATOM 1180 O O . ALA A 1 157 ? -2.315 0.248 18.596 1.00 92.88 157 ALA A O 1
ATOM 1181 N N . ALA A 1 158 ? -4.310 1.084 19.172 1.00 94.44 158 ALA A N 1
ATOM 1182 C CA . ALA A 1 158 ? -5.042 -0.147 18.863 1.00 94.44 158 ALA A CA 1
ATOM 1183 C C . ALA A 1 158 ? -4.993 -0.514 17.364 1.00 94.44 158 ALA A C 1
ATOM 1185 O O . ALA A 1 158 ? -4.976 -1.692 16.991 1.00 94.44 158 ALA A O 1
ATOM 1186 N N . VAL A 1 159 ? -4.973 0.489 16.486 1.00 94.62 159 VAL A N 1
ATOM 1187 C CA . VAL A 1 159 ? -4.832 0.317 15.036 1.00 94.62 159 VAL A CA 1
ATOM 1188 C C . VAL A 1 159 ? -3.417 -0.127 14.662 1.00 94.62 159 VAL A C 1
ATOM 1190 O O . VAL A 1 159 ? -3.268 -1.001 13.806 1.00 94.62 159 VAL A O 1
ATOM 1193 N N . ASP A 1 160 ? -2.389 0.415 15.312 1.00 93.31 160 ASP A N 1
ATOM 1194 C CA . ASP A 1 160 ? -0.987 0.087 15.039 1.00 93.31 160 ASP A CA 1
ATOM 1195 C C . ASP A 1 160 ? -0.675 -1.393 15.312 1.00 93.31 160 ASP A C 1
ATOM 1197 O O . ASP A 1 160 ? 0.051 -2.024 14.535 1.00 93.31 160 ASP A O 1
ATOM 1201 N N . GLU A 1 161 ? -1.319 -1.971 16.328 1.00 90.69 161 GLU A N 1
ATOM 1202 C CA . GLU A 1 161 ? -1.196 -3.379 16.729 1.00 90.69 161 GLU A CA 1
ATOM 1203 C C . GLU A 1 161 ? -2.145 -4.340 15.986 1.00 90.69 161 GLU A C 1
ATOM 1205 O O . GLU A 1 161 ? -2.212 -5.530 16.305 1.00 90.69 161 GLU A O 1
ATOM 1210 N N . SER A 1 162 ? -2.909 -3.861 15.000 1.00 94.12 162 SER A N 1
ATOM 1211 C CA . SER A 1 162 ? -3.941 -4.668 14.338 1.00 94.12 162 SER A CA 1
ATOM 1212 C C . SER A 1 162 ? -3.962 -4.536 12.818 1.00 94.12 162 SER A C 1
ATOM 1214 O O . SER A 1 162 ? -3.358 -3.652 12.219 1.00 94.12 162 SER A O 1
ATOM 1216 N N . GLU A 1 163 ? -4.703 -5.420 12.152 1.00 96.00 163 GLU A N 1
ATOM 1217 C CA . GLU A 1 163 ? -5.013 -5.292 10.724 1.00 96.00 163 GLU A CA 1
ATOM 1218 C C . GLU A 1 163 ? -6.150 -4.282 10.506 1.00 96.00 163 GLU A C 1
ATOM 1220 O O . GLU A 1 163 ? -7.234 -4.611 10.013 1.00 96.00 163 GLU A O 1
ATOM 1225 N N . ALA A 1 164 ? -5.903 -3.046 10.930 1.00 96.75 164 ALA A N 1
ATOM 1226 C CA . ALA A 1 164 ? -6.779 -1.898 10.780 1.00 96.75 164 ALA A CA 1
ATOM 1227 C C . ALA A 1 164 ? -5.985 -0.692 10.271 1.00 96.75 164 ALA A C 1
ATOM 1229 O O . ALA A 1 164 ? -4.773 -0.625 10.462 1.00 96.75 164 ALA A O 1
ATOM 1230 N N . VAL A 1 165 ? -6.652 0.274 9.643 1.00 95.38 165 VAL A N 1
ATOM 1231 C CA . VAL A 1 165 ? -6.082 1.567 9.234 1.00 95.38 165 VAL A CA 1
ATOM 1232 C C . VAL A 1 165 ? -7.154 2.638 9.394 1.00 95.38 165 VAL A C 1
ATOM 1234 O O . VAL A 1 165 ? -8.271 2.458 8.909 1.00 95.38 165 VAL A O 1
ATOM 1237 N N . VAL A 1 166 ? -6.828 3.764 10.034 1.00 94.31 166 VAL A N 1
ATOM 1238 C CA . VAL A 1 166 ? -7.719 4.933 10.069 1.00 94.31 166 VAL A CA 1
ATOM 1239 C C . VAL A 1 166 ? -7.676 5.630 8.712 1.00 94.31 166 VAL A C 1
ATOM 1241 O O . VAL A 1 166 ? -6.625 6.096 8.285 1.00 94.31 166 VAL A O 1
ATOM 1244 N N . MET A 1 167 ? -8.821 5.698 8.031 1.00 90.12 167 MET A N 1
ATOM 1245 C CA . MET A 1 167 ? -8.953 6.412 6.756 1.00 90.12 167 MET A CA 1
ATOM 1246 C C . MET A 1 167 ? -9.208 7.899 6.986 1.00 90.12 167 MET A C 1
ATOM 1248 O O . MET A 1 167 ? -8.649 8.750 6.302 1.00 90.12 167 MET A O 1
ATOM 1252 N N . GLN A 1 168 ? -10.105 8.202 7.927 1.00 90.69 168 GLN A N 1
ATOM 1253 C CA . GLN A 1 168 ? -10.581 9.554 8.184 1.00 90.69 168 GLN A CA 1
ATOM 1254 C C . GLN A 1 168 ? -11.133 9.659 9.604 1.00 90.69 168 GLN A C 1
ATOM 1256 O O . GLN A 1 168 ? -11.927 8.823 10.030 1.00 90.69 168 GLN A O 1
ATOM 1261 N N . VAL A 1 169 ? -10.778 10.729 10.309 1.00 91.62 169 VAL A N 1
ATOM 1262 C CA . VAL A 1 169 ? -11.463 11.141 11.539 1.00 91.62 169 VAL A CA 1
ATOM 1263 C C . VAL A 1 169 ? -12.592 12.086 11.134 1.00 91.62 169 VAL A C 1
ATOM 1265 O O . VAL A 1 169 ? -12.343 13.125 10.529 1.00 91.62 169 VAL A O 1
ATOM 1268 N N . VAL A 1 170 ? -13.837 11.686 11.385 1.00 91.00 170 VAL A N 1
ATOM 1269 C CA . VAL A 1 170 ? -15.041 12.434 10.978 1.00 91.00 170 VAL A CA 1
ATOM 1270 C C . VAL A 1 170 ? -15.439 13.439 12.054 1.00 91.00 170 VAL A C 1
ATOM 1272 O O . VAL A 1 170 ? -15.907 14.531 11.746 1.00 91.00 170 VAL A O 1
ATOM 1275 N N . SER A 1 171 ? -15.253 13.075 13.319 1.00 89.81 171 SER A N 1
ATOM 1276 C CA . SER A 1 171 ? -15.442 13.947 14.474 1.00 89.81 171 SER A CA 1
ATOM 1277 C C . SER A 1 171 ? -14.580 13.456 15.635 1.00 89.81 171 SER A C 1
ATOM 1279 O O . SER A 1 171 ? -13.972 12.389 15.551 1.00 89.81 171 SER A O 1
ATOM 1281 N N . GLU A 1 172 ? -14.588 14.180 16.754 1.00 87.19 172 GLU A N 1
ATOM 1282 C CA . GLU A 1 172 ? -13.939 13.748 18.004 1.00 87.19 172 GLU A CA 1
ATOM 1283 C C . GLU A 1 172 ? -14.424 12.376 18.502 1.00 87.19 172 GLU A C 1
ATOM 1285 O O . GLU A 1 172 ? -13.756 11.743 19.312 1.00 87.19 172 GLU A O 1
ATOM 1290 N N . ARG A 1 173 ? -15.583 11.910 18.019 1.00 91.25 173 ARG A N 1
ATOM 1291 C CA . ARG A 1 173 ? -16.230 10.672 18.466 1.00 91.25 173 ARG A CA 1
ATOM 1292 C C . ARG A 1 173 ? -16.394 9.623 17.376 1.00 91.25 173 ARG A C 1
ATOM 1294 O O . ARG A 1 173 ? -16.952 8.568 17.655 1.00 91.25 173 ARG A O 1
ATOM 1301 N N . LEU A 1 174 ? -15.966 9.892 16.144 1.00 93.38 174 LEU A N 1
ATOM 1302 C CA . LEU A 1 174 ? -16.215 9.002 15.013 1.00 93.38 174 LEU A CA 1
ATOM 1303 C C . LEU A 1 174 ? -15.033 8.979 14.050 1.00 93.38 174 LEU A C 1
ATOM 1305 O O . LEU A 1 174 ? -14.629 10.015 13.519 1.00 93.38 174 LEU A O 1
ATOM 1309 N N . ALA A 1 175 ? -14.560 7.776 13.738 1.00 94.69 175 ALA A N 1
ATOM 1310 C CA . ALA A 1 175 ? -13.572 7.533 12.698 1.00 94.69 175 ALA A CA 1
ATOM 1311 C C . ALA A 1 175 ? -14.066 6.492 11.682 1.00 94.69 175 ALA A C 1
ATOM 1313 O O . ALA A 1 175 ? -14.794 5.550 12.006 1.00 94.69 175 ALA A O 1
ATOM 1314 N N . LEU A 1 176 ? -13.654 6.670 10.429 1.00 94.69 176 LEU A N 1
ATOM 1315 C CA . LEU A 1 176 ? -13.767 5.676 9.368 1.00 94.69 176 LEU A CA 1
ATOM 1316 C C . LEU A 1 176 ? -12.464 4.891 9.299 1.00 94.69 176 LEU A C 1
ATOM 1318 O O . LEU A 1 176 ? -11.378 5.476 9.254 1.00 94.69 176 LEU A O 1
ATOM 1322 N N . VAL A 1 177 ? -12.578 3.569 9.262 1.00 95.50 177 VAL A N 1
ATOM 1323 C CA . VAL A 1 177 ? -11.440 2.651 9.254 1.00 95.50 177 VAL A CA 1
ATOM 1324 C C . VAL A 1 177 ? -11.579 1.625 8.131 1.00 95.50 177 VAL A C 1
ATOM 1326 O O . VAL A 1 177 ? -12.687 1.236 7.757 1.00 95.50 177 VAL A O 1
ATOM 1329 N N . MET A 1 178 ? -10.449 1.156 7.611 1.00 95.94 178 MET A N 1
ATOM 1330 C CA . MET A 1 178 ? -10.370 -0.120 6.901 1.00 95.94 178 MET A CA 1
ATOM 1331 C C . MET A 1 178 ? -9.925 -1.189 7.889 1.00 95.94 178 MET A C 1
ATOM 1333 O O . MET A 1 178 ? -9.017 -0.938 8.677 1.00 95.94 178 MET A O 1
ATOM 1337 N N . VAL A 1 179 ? -10.537 -2.367 7.856 1.00 97.25 179 VAL A N 1
ATOM 1338 C CA . VAL A 1 179 ? -10.244 -3.465 8.786 1.00 97.25 179 VAL A CA 1
ATOM 1339 C C . VAL A 1 179 ? -10.394 -4.815 8.101 1.00 97.25 179 VAL A C 1
ATOM 1341 O O . VAL A 1 179 ? -11.277 -5.000 7.266 1.00 97.25 179 VAL A O 1
ATOM 1344 N N . THR A 1 180 ? -9.594 -5.800 8.491 1.00 97.44 180 THR A N 1
ATOM 1345 C CA . THR A 1 180 ? -9.964 -7.207 8.273 1.00 97.44 180 THR A CA 1
ATOM 1346 C C . THR A 1 180 ? -10.905 -7.675 9.385 1.00 97.44 180 THR A C 1
ATOM 1348 O O . THR A 1 180 ? -11.109 -6.981 10.384 1.00 97.44 180 THR A O 1
ATOM 1351 N N . ALA A 1 181 ? -11.453 -8.888 9.268 1.00 96.06 181 ALA A N 1
ATOM 1352 C CA . ALA A 1 181 ? -12.201 -9.500 10.370 1.00 96.06 181 ALA A CA 1
ATOM 1353 C C . ALA A 1 181 ? -11.354 -9.623 11.657 1.00 96.06 181 ALA A C 1
ATOM 1355 O O . ALA A 1 181 ? -11.868 -9.435 12.760 1.00 96.06 181 ALA A O 1
ATOM 1356 N N . GLN A 1 182 ? -10.049 -9.888 11.522 1.00 96.12 182 GLN A N 1
ATOM 1357 C CA . GLN A 1 182 ? -9.126 -9.949 12.659 1.00 96.12 182 GLN A CA 1
ATOM 1358 C C . GLN A 1 182 ? -8.884 -8.559 13.254 1.00 96.12 182 GLN A C 1
ATOM 1360 O O . GLN A 1 182 ? -8.973 -8.398 14.471 1.00 96.12 182 GLN A O 1
ATOM 1365 N N . GLY A 1 183 ? -8.657 -7.548 12.408 1.00 96.94 183 GLY A N 1
ATOM 1366 C CA . GLY A 1 183 ? -8.526 -6.156 12.839 1.00 96.94 183 GLY A CA 1
ATOM 1367 C C . GLY A 1 183 ? -9.748 -5.670 13.615 1.00 96.94 183 GLY A C 1
ATOM 1368 O O . GLY A 1 183 ? -9.609 -5.154 14.722 1.00 96.94 183 GLY A O 1
ATOM 1369 N N . ALA A 1 184 ? -10.953 -5.931 13.100 1.00 96.81 184 ALA A N 1
ATOM 1370 C CA . ALA A 1 184 ? -12.204 -5.586 13.774 1.00 96.81 184 ALA A CA 1
ATOM 1371 C C . ALA A 1 184 ? -12.331 -6.250 15.158 1.00 96.81 184 ALA A C 1
ATOM 1373 O O . ALA A 1 184 ? -12.733 -5.601 16.127 1.00 96.81 184 ALA A O 1
ATOM 1374 N N . GLY A 1 185 ? -11.941 -7.525 15.277 1.00 96.69 185 GLY A N 1
ATOM 1375 C CA . GLY A 1 185 ? -11.930 -8.240 16.555 1.00 96.69 185 GLY A CA 1
ATOM 1376 C C . GLY A 1 185 ? -10.906 -7.689 17.554 1.00 96.69 185 GLY A C 1
ATOM 1377 O O . GLY A 1 185 ? -11.163 -7.683 18.758 1.00 96.69 185 GLY A O 1
ATOM 1378 N N . THR A 1 186 ? -9.754 -7.203 17.089 1.00 96.50 186 THR A N 1
ATOM 1379 C CA . THR A 1 186 ? -8.758 -6.549 17.954 1.00 96.50 186 THR A CA 1
ATOM 1380 C C . THR A 1 186 ? -9.229 -5.176 18.421 1.00 96.50 186 THR A C 1
ATOM 1382 O O . THR A 1 186 ? -9.202 -4.929 19.624 1.00 96.50 186 THR A O 1
ATOM 1385 N N . LEU A 1 187 ? -9.759 -4.337 17.527 1.00 96.31 187 LEU A N 1
ATOM 1386 C CA . LEU A 1 187 ? -10.327 -3.037 17.905 1.00 96.31 187 LEU A CA 1
ATOM 1387 C C . LEU A 1 187 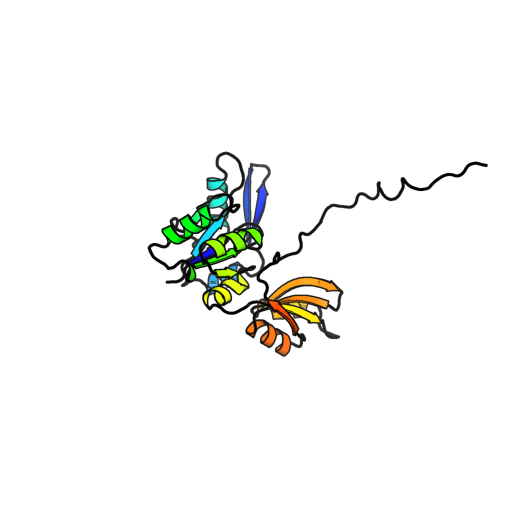? -11.479 -3.186 18.909 1.00 96.31 187 LEU A C 1
ATOM 1389 O O . LEU A 1 187 ? -11.483 -2.520 19.941 1.00 96.31 187 LEU A O 1
ATOM 1393 N N . THR A 1 188 ? -12.388 -4.139 18.676 1.00 96.31 188 THR A N 1
ATOM 1394 C CA . THR A 1 188 ? -13.502 -4.417 19.598 1.00 96.31 188 THR A CA 1
ATOM 1395 C C . THR A 1 188 ? -13.003 -4.824 20.987 1.00 96.31 188 THR A C 1
ATOM 1397 O O . THR A 1 188 ? -13.521 -4.347 21.995 1.00 96.31 188 THR A O 1
ATOM 1400 N N . ARG A 1 189 ? -11.965 -5.669 21.068 1.00 96.00 189 ARG A N 1
ATOM 1401 C CA . ARG A 1 189 ? -11.349 -6.057 22.352 1.00 96.00 189 ARG A CA 1
ATOM 1402 C C . ARG A 1 189 ? -10.625 -4.901 23.041 1.00 96.00 189 ARG A C 1
ATOM 1404 O O . ARG A 1 189 ? -10.578 -4.883 24.265 1.00 96.00 189 ARG A O 1
ATOM 1411 N N . ALA A 1 190 ? -10.102 -3.951 22.272 1.00 94.75 190 ALA A N 1
ATOM 1412 C CA . ALA A 1 190 ? -9.511 -2.715 22.777 1.00 94.75 190 ALA A CA 1
ATOM 1413 C C . ALA A 1 190 ? -10.561 -1.663 23.197 1.00 94.75 190 ALA A C 1
ATOM 1415 O O . ALA A 1 190 ? -10.196 -0.572 23.619 1.00 94.75 190 ALA A O 1
ATOM 1416 N N . GLY A 1 191 ? -11.858 -1.985 23.111 1.00 95.38 191 GLY A N 1
ATOM 1417 C CA . GLY A 1 191 ? -12.952 -1.108 23.531 1.00 95.38 191 GLY A CA 1
ATOM 1418 C C . GLY A 1 191 ? -13.526 -0.232 22.420 1.00 95.38 191 GLY A C 1
ATOM 1419 O O . GLY A 1 191 ? -14.438 0.541 22.688 1.00 95.38 191 GLY A O 1
ATOM 1420 N N . PHE A 1 192 ? -13.055 -0.365 21.179 1.00 96.19 192 PHE A N 1
ATOM 1421 C CA . PHE A 1 192 ? -13.540 0.405 20.034 1.00 96.19 192 PHE A CA 1
ATOM 1422 C C . PHE A 1 192 ? -14.626 -0.379 19.282 1.00 96.19 192 PHE A C 1
ATOM 1424 O O . PHE A 1 192 ? -14.301 -1.357 18.602 1.00 96.19 192 PHE A O 1
ATOM 1431 N N . PRO A 1 193 ? -15.918 -0.015 19.398 1.00 94.88 193 PRO A N 1
ATOM 1432 C CA . PRO A 1 193 ? -16.984 -0.722 18.697 1.00 94.88 193 PRO A CA 1
ATOM 1433 C C . PRO A 1 193 ? -16.832 -0.540 17.185 1.00 94.88 193 PRO A C 1
ATOM 1435 O O . PRO A 1 193 ? -16.800 0.585 16.691 1.00 94.88 193 PRO A O 1
ATOM 1438 N N . VAL A 1 194 ? -16.770 -1.651 16.447 1.00 96.19 194 VAL A N 1
ATOM 1439 C CA . VAL A 1 194 ? -16.587 -1.644 14.990 1.00 96.19 194 VAL A CA 1
ATOM 1440 C C . VAL A 1 194 ? -17.884 -2.021 14.283 1.00 96.19 194 VAL A C 1
ATOM 1442 O O . VAL A 1 194 ? -18.381 -3.138 14.407 1.00 96.19 194 VAL A O 1
ATOM 1445 N N . ASP A 1 195 ? -18.394 -1.098 13.479 1.00 96.00 195 ASP A N 1
ATOM 1446 C CA . ASP A 1 195 ? -19.582 -1.270 12.649 1.00 96.00 195 ASP A CA 1
ATOM 1447 C C . ASP A 1 195 ? -19.183 -1.406 11.171 1.00 96.00 195 ASP A C 1
ATOM 1449 O O . ASP A 1 195 ? -18.844 -0.431 10.491 1.00 96.00 195 ASP A O 1
ATOM 1453 N N . VAL A 1 196 ? -19.171 -2.650 10.688 1.00 94.19 196 VAL A N 1
ATOM 1454 C CA . VAL A 1 196 ? -18.704 -3.032 9.348 1.00 94.19 196 VAL A CA 1
ATOM 1455 C C . VAL A 1 196 ? -19.756 -2.697 8.287 1.00 94.19 196 VAL A C 1
ATOM 1457 O O . VAL A 1 196 ? -20.907 -3.111 8.382 1.00 94.19 196 VAL A O 1
ATOM 1460 N N . ARG A 1 197 ? -19.353 -1.971 7.236 1.00 88.62 197 ARG A N 1
ATOM 1461 C CA . ARG A 1 197 ? -20.262 -1.430 6.208 1.00 88.62 197 ARG A CA 1
ATOM 1462 C C . ARG A 1 197 ? -20.182 -2.126 4.847 1.00 88.62 197 ARG A C 1
ATOM 1464 O O . ARG A 1 197 ? -21.180 -2.132 4.136 1.00 88.62 197 ARG A O 1
ATOM 1471 N N . GLY A 1 198 ? -19.040 -2.705 4.473 1.00 83.62 198 GLY A N 1
ATOM 1472 C CA . GLY A 1 198 ? -18.871 -3.412 3.193 1.00 83.62 198 GLY A CA 1
ATOM 1473 C C . GLY A 1 198 ? -17.407 -3.544 2.757 1.00 83.62 198 GLY A C 1
ATOM 1474 O O . GLY A 1 198 ? -16.540 -2.979 3.424 1.00 83.62 198 GLY A O 1
ATOM 1475 N N . PRO A 1 199 ? -17.103 -4.292 1.681 1.00 84.69 199 PRO A N 1
ATOM 1476 C CA . PRO A 1 199 ? -15.734 -4.485 1.190 1.00 84.69 199 PRO A CA 1
ATOM 1477 C C . PRO A 1 199 ? -15.113 -3.192 0.623 1.00 84.69 199 PRO A C 1
ATOM 1479 O O . PRO A 1 199 ? -15.819 -2.245 0.278 1.00 84.69 199 PRO A O 1
ATOM 1482 N N . VAL A 1 200 ? -13.779 -3.148 0.534 1.00 81.56 200 VAL A N 1
ATOM 1483 C CA . VAL A 1 200 ? -12.986 -1.976 0.081 1.00 81.56 200 VAL A CA 1
ATOM 1484 C C . VAL A 1 200 ? -12.808 -1.903 -1.452 1.00 81.56 200 VAL A C 1
ATOM 1486 O O . VAL A 1 200 ? -12.173 -0.982 -1.965 1.00 81.56 200 VAL A O 1
ATOM 1489 N N . ASP A 1 201 ? -13.391 -2.823 -2.218 1.00 62.62 201 ASP A N 1
ATOM 1490 C CA . ASP A 1 201 ? -12.886 -3.130 -3.562 1.00 62.62 201 ASP A CA 1
ATOM 1491 C C . ASP A 1 201 ? -13.007 -2.021 -4.629 1.00 62.62 201 ASP A C 1
ATOM 1493 O O . ASP A 1 201 ? -12.214 -2.036 -5.568 1.00 62.62 201 ASP A O 1
ATOM 1497 N N . ASP A 1 202 ? -13.828 -0.978 -4.466 1.00 56.12 202 ASP A N 1
ATOM 1498 C CA . ASP A 1 202 ? -14.116 -0.031 -5.569 1.00 56.12 202 ASP A CA 1
ATOM 1499 C C . ASP A 1 202 ? -13.898 1.454 -5.257 1.00 56.12 202 ASP A C 1
ATOM 1501 O O . ASP A 1 202 ? -14.453 2.340 -5.903 1.00 56.12 202 ASP A O 1
ATOM 1505 N N . THR A 1 203 ? -13.085 1.767 -4.254 1.00 56.69 203 THR A N 1
ATOM 1506 C CA . THR A 1 203 ? -12.946 3.153 -3.780 1.00 56.69 203 THR A CA 1
ATOM 1507 C C . THR A 1 203 ? -11.527 3.499 -3.361 1.00 56.69 203 THR A C 1
ATOM 1509 O O . THR A 1 203 ? -10.820 2.635 -2.840 1.00 56.69 203 THR A O 1
ATOM 1512 N N . ALA A 1 204 ? -11.122 4.757 -3.556 1.00 57.19 204 ALA A N 1
ATOM 1513 C CA . ALA A 1 204 ? -9.837 5.263 -3.075 1.00 57.19 204 ALA A CA 1
ATOM 1514 C C . ALA A 1 204 ? -9.674 4.997 -1.566 1.00 57.19 204 ALA A C 1
ATOM 1516 O O . ALA A 1 204 ? -10.641 5.097 -0.795 1.00 57.19 204 ALA A O 1
ATOM 1517 N N . ALA A 1 205 ? -8.461 4.600 -1.172 1.00 56.03 205 ALA A N 1
ATOM 1518 C CA . ALA A 1 205 ? -8.116 4.242 0.206 1.00 56.03 205 ALA A CA 1
ATOM 1519 C C . ALA A 1 205 ? -8.132 5.464 1.134 1.00 56.03 205 ALA A C 1
ATOM 1521 O O . ALA A 1 205 ? -8.428 5.355 2.324 1.00 56.03 205 ALA A O 1
ATOM 1522 N N . PHE A 1 206 ? -7.860 6.632 0.558 1.00 53.53 206 PHE A N 1
ATOM 1523 C CA . PHE A 1 206 ? -7.891 7.918 1.222 1.00 53.53 206 PHE A CA 1
ATOM 1524 C C . PHE A 1 206 ? -8.730 8.872 0.363 1.00 53.53 206 PHE A C 1
ATOM 1526 O O . PHE A 1 206 ? -8.514 8.946 -0.847 1.00 53.53 206 PHE A O 1
ATOM 1533 N N . PRO A 1 207 ? -9.717 9.589 0.925 1.00 46.41 207 PRO A N 1
ATOM 1534 C CA . PRO A 1 207 ? -10.269 10.734 0.218 1.00 46.41 207 PRO A CA 1
ATOM 1535 C C . PRO A 1 207 ? -9.131 11.736 -0.016 1.00 46.41 207 PRO A C 1
ATOM 1537 O O . PRO A 1 207 ? -8.380 12.041 0.912 1.00 46.41 207 PRO A O 1
ATOM 1540 N N . VAL A 1 208 ? -8.993 12.218 -1.253 1.00 39.44 208 VAL A N 1
ATOM 1541 C CA . VAL A 1 208 ? -8.068 13.300 -1.615 1.00 39.44 208 VAL A CA 1
ATOM 1542 C C . VAL A 1 208 ? -8.246 14.433 -0.602 1.00 39.44 208 VAL A C 1
ATOM 1544 O O . VAL A 1 208 ? -9.347 14.972 -0.470 1.00 39.44 208 VAL A O 1
ATOM 1547 N N . ARG A 1 209 ? -7.186 14.775 0.144 1.00 35.06 209 ARG A N 1
ATOM 1548 C CA . ARG A 1 209 ? -7.153 16.025 0.908 1.00 35.06 209 ARG A CA 1
ATOM 1549 C C . ARG A 1 209 ? -7.206 17.162 -0.103 1.00 35.06 209 ARG A C 1
ATOM 1551 O O . ARG A 1 209 ? -6.225 17.410 -0.798 1.00 35.06 209 ARG A O 1
ATOM 1558 N N . ASP A 1 210 ? -8.343 17.839 -0.201 1.00 33.50 210 ASP A N 1
ATOM 1559 C CA . ASP A 1 210 ? -8.412 19.130 -0.878 1.00 33.50 210 ASP A CA 1
ATOM 1560 C C . ASP A 1 210 ? -7.801 20.184 0.062 1.00 33.50 210 ASP A C 1
ATOM 1562 O O . ASP A 1 210 ? -8.499 20.960 0.704 1.00 33.50 210 ASP A O 1
ATOM 1566 N N . ASP A 1 211 ? -6.470 20.163 0.199 1.00 33.72 211 ASP A N 1
ATOM 1567 C CA . ASP A 1 211 ? -5.690 21.161 0.947 1.00 33.72 211 ASP A CA 1
ATOM 1568 C C . ASP A 1 211 ? -5.499 22.449 0.118 1.00 33.72 211 ASP A C 1
ATOM 1570 O O . ASP A 1 211 ? -4.506 23.165 0.266 1.00 33.72 211 ASP A O 1
ATOM 1574 N N . LYS A 1 212 ? -6.442 22.792 -0.773 1.00 28.38 212 LYS A N 1
ATOM 1575 C CA . LYS A 1 212 ? -6.457 24.136 -1.350 1.00 28.38 212 LYS A CA 1
ATOM 1576 C C . LYS A 1 212 ? -6.871 25.119 -0.255 1.00 28.38 212 LYS A C 1
ATOM 1578 O O . LYS A 1 212 ? -8.006 25.042 0.220 1.00 28.38 212 LYS A O 1
ATOM 1583 N N . PRO A 1 213 ? -6.013 26.079 0.136 1.00 29.42 213 PRO A N 1
ATOM 1584 C CA . PRO A 1 213 ? -6.472 27.181 0.959 1.00 29.42 213 PRO A CA 1
ATOM 1585 C C . PRO A 1 213 ? -7.560 27.913 0.176 1.00 29.42 213 PRO A C 1
ATOM 1587 O O . PRO A 1 213 ? -7.301 28.493 -0.880 1.00 29.42 213 PRO A O 1
ATOM 1590 N N . VAL A 1 214 ? -8.789 27.869 0.689 1.00 31.75 214 VAL A N 1
ATOM 1591 C CA . VAL A 1 214 ? -9.853 28.755 0.229 1.00 31.75 214 VAL A CA 1
ATOM 1592 C C . VAL A 1 214 ? -9.373 30.159 0.563 1.00 31.75 214 VAL A C 1
ATOM 1594 O O . VAL A 1 214 ? -9.295 30.548 1.730 1.00 31.75 214 VAL A O 1
ATOM 1597 N N . SER A 1 215 ? -8.946 30.896 -0.458 1.00 30.39 215 SER A N 1
ATOM 1598 C CA . SER A 1 215 ? -8.543 32.281 -0.286 1.00 30.39 215 SER A CA 1
ATOM 1599 C C . SER A 1 215 ? -9.751 33.038 0.269 1.00 30.39 215 SER A C 1
ATOM 1601 O O . SER A 1 215 ? -10.814 33.082 -0.352 1.00 30.39 215 SER A O 1
ATOM 1603 N N . ALA A 1 216 ? -9.582 33.664 1.432 1.00 37.69 216 ALA A N 1
ATOM 1604 C CA . ALA A 1 216 ? -10.590 34.511 2.069 1.00 37.69 216 ALA A CA 1
ATOM 1605 C C . ALA A 1 216 ? -10.983 35.749 1.226 1.00 37.69 216 ALA A C 1
ATOM 1607 O O . ALA A 1 216 ? -11.767 36.577 1.683 1.00 37.69 216 ALA A O 1
ATOM 1608 N N . ALA A 1 217 ? -10.455 35.891 0.005 1.00 36.88 217 ALA A N 1
ATOM 1609 C CA . ALA A 1 217 ? -10.777 36.973 -0.914 1.00 36.88 217 ALA A CA 1
ATOM 1610 C C . ALA A 1 217 ? -12.040 36.724 -1.765 1.00 36.88 217 ALA A C 1
ATOM 1612 O O . ALA A 1 217 ? -12.546 37.675 -2.352 1.00 36.88 217 ALA A O 1
ATOM 1613 N N . GLU A 1 218 ? -12.593 35.504 -1.814 1.00 39.69 218 GLU A N 1
ATOM 1614 C CA . GLU A 1 218 ? -13.796 35.220 -2.627 1.00 39.69 218 GLU A CA 1
ATOM 1615 C C . GLU A 1 218 ? -15.123 35.311 -1.850 1.00 39.69 218 GLU A C 1
ATOM 1617 O O . GLU A 1 218 ? -16.188 35.359 -2.459 1.00 39.69 218 GLU A O 1
ATOM 1622 N N . THR A 1 219 ? -15.096 35.453 -0.519 1.00 36.25 219 THR A N 1
ATOM 1623 C CA . THR A 1 219 ? -16.320 35.549 0.309 1.00 36.25 219 THR A CA 1
ATOM 1624 C C . THR A 1 219 ? -16.808 36.990 0.537 1.00 36.25 219 THR A C 1
ATOM 1626 O O . THR A 1 219 ? -17.767 37.207 1.274 1.00 36.25 219 THR A O 1
ATOM 1629 N N . LEU A 1 220 ? -16.175 37.998 -0.077 1.00 37.81 220 LEU A N 1
ATOM 1630 C CA . LEU A 1 220 ? -16.497 39.420 0.147 1.00 37.81 220 LEU A CA 1
ATOM 1631 C C . LEU A 1 220 ? -16.778 40.229 -1.130 1.00 37.81 220 LEU A C 1
ATOM 1633 O O . LEU A 1 220 ? -16.766 41.457 -1.087 1.00 37.81 220 LEU A O 1
ATOM 1637 N N . ALA A 1 221 ? -17.071 39.562 -2.250 1.00 38.78 221 ALA A N 1
ATOM 1638 C CA . ALA A 1 221 ? -17.394 40.224 -3.518 1.00 38.78 221 ALA A CA 1
ATOM 1639 C C . ALA A 1 221 ? -18.869 40.115 -3.951 1.00 38.78 221 ALA A C 1
ATOM 1641 O O . ALA A 1 221 ? -19.203 40.613 -5.021 1.00 38.78 221 ALA A O 1
ATOM 1642 N N . ASP A 1 222 ? -19.760 39.535 -3.136 1.00 42.66 222 ASP A N 1
ATOM 1643 C CA . ASP A 1 222 ? -21.183 39.416 -3.489 1.00 42.66 222 ASP A CA 1
ATOM 1644 C C . ASP A 1 222 ? -22.097 39.947 -2.372 1.00 42.66 222 ASP A C 1
ATOM 1646 O O . ASP A 1 222 ? -22.784 39.219 -1.657 1.00 42.66 222 ASP A O 1
ATOM 1650 N N . ALA A 1 223 ? -22.064 41.269 -2.189 1.00 35.84 223 ALA A N 1
ATOM 1651 C CA . ALA A 1 223 ? -23.084 42.006 -1.451 1.00 35.84 223 ALA A CA 1
ATOM 1652 C C . ALA A 1 223 ? -23.690 43.073 -2.386 1.00 35.84 223 ALA A C 1
ATOM 1654 O O . ALA A 1 223 ? -22.998 44.025 -2.756 1.00 35.84 223 ALA A O 1
ATOM 1655 N N . PRO A 1 224 ? -24.967 42.950 -2.796 1.00 39.81 224 PRO A N 1
ATOM 1656 C CA . PRO A 1 224 ? -25.581 43.879 -3.737 1.00 39.81 224 PRO A CA 1
ATOM 1657 C C . PRO A 1 224 ? -25.943 45.195 -3.041 1.00 39.81 224 PRO A C 1
ATOM 1659 O O . PRO A 1 224 ? -26.846 45.252 -2.202 1.00 39.81 224 PRO A O 1
ATOM 1662 N N . HIS A 1 225 ? -25.280 46.286 -3.428 1.00 38.81 225 HIS A N 1
ATOM 1663 C CA . HIS A 1 225 ? -25.683 47.625 -3.013 1.00 38.81 225 HIS A CA 1
ATOM 1664 C C . HIS A 1 225 ? -26.893 48.080 -3.842 1.00 38.81 225 HIS A C 1
ATOM 1666 O O . HIS A 1 225 ? -26.776 48.493 -4.994 1.00 38.81 225 HIS A O 1
ATOM 1672 N N . ARG A 1 226 ? -28.081 48.012 -3.230 1.00 39.78 226 ARG A N 1
ATOM 1673 C CA . ARG A 1 226 ? -29.233 48.837 -3.615 1.00 39.78 226 ARG A CA 1
ATOM 1674 C C . ARG A 1 226 ? -28.871 50.311 -3.404 1.00 39.78 226 ARG A C 1
ATOM 1676 O O . ARG A 1 226 ? -28.353 50.659 -2.340 1.00 39.78 226 ARG A O 1
ATOM 1683 N N . ALA A 1 227 ? -29.186 51.152 -4.383 1.00 45.03 227 ALA A N 1
ATOM 1684 C CA . ALA A 1 227 ? -29.252 52.603 -4.235 1.00 45.03 227 ALA A CA 1
ATOM 1685 C C . ALA A 1 227 ? -30.728 53.052 -4.305 1.00 45.03 227 ALA A C 1
ATOM 1687 O O . ALA A 1 227 ? -31.510 52.380 -4.988 1.00 45.03 227 ALA A O 1
ATOM 1688 N N . PRO A 1 228 ? -31.118 54.112 -3.572 1.00 57.38 228 PRO A N 1
ATOM 1689 C CA . PRO A 1 228 ? -32.446 54.719 -3.659 1.00 57.38 228 PRO A CA 1
ATOM 1690 C C . PRO A 1 228 ? -32.650 55.530 -4.945 1.00 57.38 228 PRO A C 1
ATOM 1692 O O . PRO A 1 228 ? -31.653 56.073 -5.476 1.00 57.38 228 PRO A O 1
#

Sequence (228 aa):
MPVIFFDIGATLADPHVEPDGSLTLQPRPRVMAVLDALRDVRRGIISNPGPGDGAVARAAAALHEAFPDRFSDEALVHWGAKDSRVIFDQAVASTGGTAADECVFVGEDAAERAFARQVRMRTAAHPVFALAAMENRPVFRARTELPDGLGLQELTAAVDESEAVVMQVVSERLALVMVTAQGAGTLTRAGFPVDVRGPVDDTAAFPVRDDKPVSAAETLADAPHRAP